Protein AF-A0A1H8KZ78-F1 (afdb_monomer_lite)

Radius of gyration: 18.56 Å; chains: 1; bounding box: 53×33×45 Å

Structure (mmCIF, N/CA/C/O backbone):
data_AF-A0A1H8KZ78-F1
#
_entry.id   AF-A0A1H8KZ78-F1
#
loop_
_atom_site.group_PDB
_atom_site.id
_atom_site.type_symbol
_atom_site.label_atom_id
_atom_site.label_alt_id
_atom_site.label_comp_id
_atom_site.label_asym_id
_atom_site.label_entity_id
_atom_site.label_seq_id
_atom_site.pdbx_PDB_ins_code
_atom_site.Cartn_x
_atom_site.Cartn_y
_atom_site.Cartn_z
_atom_site.occupancy
_atom_site.B_iso_or_equiv
_atom_site.auth_seq_id
_atom_site.auth_comp_id
_atom_site.auth_asym_id
_atom_site.auth_atom_id
_atom_site.pdbx_PDB_model_num
ATOM 1 N N . MET A 1 1 ? -29.137 7.321 10.017 1.00 41.94 1 MET A N 1
ATOM 2 C CA . MET A 1 1 ? -28.251 6.177 10.323 1.00 41.94 1 MET A CA 1
ATOM 3 C C . MET A 1 1 ? -27.267 6.627 11.384 1.00 41.94 1 MET A C 1
ATOM 5 O O . MET A 1 1 ? -26.606 7.634 11.182 1.00 41.94 1 MET A O 1
ATOM 9 N N . THR A 1 2 ? -27.228 5.964 12.536 1.00 47.75 2 THR A N 1
ATOM 10 C CA . THR A 1 2 ? -26.215 6.225 13.565 1.00 47.75 2 THR A CA 1
ATOM 11 C C . THR A 1 2 ? -24.860 5.760 13.053 1.00 47.75 2 THR A C 1
ATOM 13 O O . THR A 1 2 ? -24.650 4.564 12.871 1.00 47.75 2 THR A O 1
ATOM 16 N N . THR A 1 3 ? -23.960 6.705 12.794 1.00 76.44 3 THR A N 1
ATOM 17 C CA . THR A 1 3 ? -22.560 6.434 12.459 1.00 76.44 3 THR A CA 1
ATOM 18 C C . THR A 1 3 ? -21.945 5.563 13.550 1.00 76.44 3 THR A C 1
ATOM 20 O O . THR A 1 3 ? -21.987 5.930 14.727 1.00 76.44 3 THR A O 1
ATOM 23 N N . TYR A 1 4 ? -21.393 4.407 13.177 1.00 88.75 4 TYR A N 1
ATOM 24 C CA . TYR A 1 4 ? -20.686 3.553 14.126 1.00 88.75 4 TYR A CA 1
ATOM 25 C C . TYR A 1 4 ? -19.528 4.331 14.755 1.00 88.75 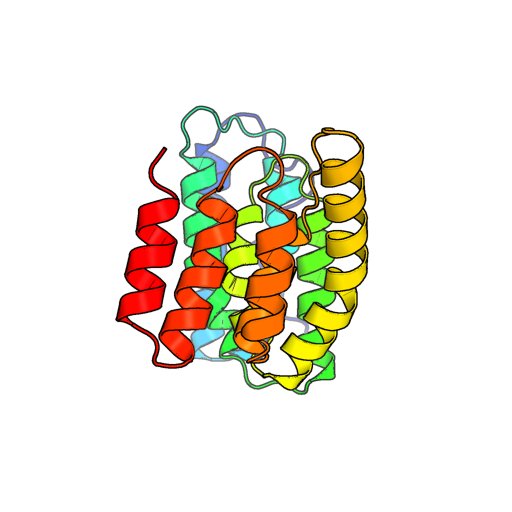4 TYR A C 1
ATOM 27 O O . TYR A 1 4 ? -18.709 4.939 14.061 1.00 88.75 4 TYR A O 1
ATOM 35 N N . LYS A 1 5 ? -19.467 4.340 16.088 1.00 95.12 5 LYS A N 1
ATOM 36 C CA . LYS A 1 5 ? -18.457 5.090 16.835 1.00 95.12 5 LYS A CA 1
ATOM 37 C C . LYS A 1 5 ? -17.254 4.200 17.133 1.00 95.12 5 LYS A C 1
ATOM 39 O O . LYS A 1 5 ? -17.229 3.512 18.154 1.00 95.12 5 LYS A O 1
ATOM 44 N N . TRP A 1 6 ? -16.252 4.278 16.261 1.00 97.81 6 TRP A N 1
ATOM 45 C CA . TRP A 1 6 ? -14.968 3.594 16.418 1.00 97.81 6 TRP A CA 1
ATOM 46 C C . TRP A 1 6 ? -14.264 3.990 17.719 1.00 97.81 6 TRP A C 1
ATOM 48 O O . TRP A 1 6 ? -13.958 5.166 17.941 1.00 97.81 6 TRP A O 1
ATOM 58 N N . GLN A 1 7 ? -13.983 3.009 18.576 1.00 97.81 7 GLN A N 1
ATOM 59 C CA . GLN A 1 7 ? -13.300 3.226 19.854 1.00 97.81 7 GLN A CA 1
ATOM 60 C C . GLN A 1 7 ? -11.822 3.553 19.657 1.00 97.81 7 GLN A C 1
ATOM 62 O O . GLN A 1 7 ? -11.253 4.325 20.435 1.00 97.81 7 GLN A O 1
ATOM 67 N N . PHE A 1 8 ? -11.191 2.998 18.619 1.00 97.94 8 PHE A N 1
ATOM 68 C CA . PHE A 1 8 ? -9.812 3.344 18.286 1.00 97.94 8 PHE A CA 1
ATOM 69 C C . PHE A 1 8 ? -9.668 4.812 17.855 1.00 97.94 8 PHE A C 1
ATOM 71 O O . PHE A 1 8 ? -8.700 5.459 18.242 1.00 97.94 8 PHE A O 1
ATOM 78 N N . ALA A 1 9 ? -10.621 5.371 17.102 1.00 97.88 9 ALA A N 1
ATOM 79 C CA . ALA A 1 9 ? -10.449 6.652 16.410 1.00 97.88 9 ALA A CA 1
ATOM 80 C C . ALA A 1 9 ? -9.958 7.819 17.300 1.00 97.88 9 ALA A C 1
ATOM 82 O O . ALA A 1 9 ? -8.989 8.477 16.911 1.00 97.88 9 ALA A O 1
ATOM 83 N N . PRO A 1 10 ? -10.520 8.085 18.501 1.00 97.25 10 PRO A N 1
ATOM 84 C CA . PRO A 1 10 ? -10.028 9.161 19.371 1.00 97.25 10 PRO A CA 1
ATOM 85 C C . PRO A 1 10 ? -8.630 8.911 19.971 1.00 97.25 10 PRO A C 1
ATOM 87 O O . PRO A 1 10 ? -8.003 9.854 20.462 1.00 97.25 10 PRO A O 1
ATOM 90 N N . ARG A 1 11 ? -8.133 7.665 19.946 1.00 97.19 11 ARG A N 1
ATOM 91 C CA . ARG A 1 11 ? -6.804 7.279 20.456 1.00 97.19 11 ARG A CA 1
ATOM 92 C C . ARG A 1 11 ? -5.689 7.525 19.437 1.00 97.19 11 ARG A C 1
ATOM 94 O O . ARG A 1 11 ? -4.556 7.731 19.844 1.00 97.19 11 ARG A O 1
ATOM 101 N N . PHE A 1 12 ? -6.019 7.559 18.146 1.00 97.75 12 PHE A N 1
ATOM 102 C CA . PHE A 1 12 ? -5.089 7.803 17.037 1.00 97.75 12 PHE A CA 1
ATOM 103 C C . PHE A 1 12 ? -5.222 9.249 16.526 1.00 97.75 12 PHE A C 1
ATOM 105 O O . PHE A 1 12 ? -5.594 9.515 15.384 1.00 97.75 12 PHE A O 1
ATOM 112 N N . ARG A 1 13 ? -5.012 10.231 17.410 1.00 96.19 13 ARG A N 1
ATOM 113 C CA . ARG A 1 13 ? -4.858 11.643 17.004 1.00 96.19 13 ARG A CA 1
ATOM 114 C C . ARG A 1 13 ? -3.408 11.886 16.575 1.00 96.19 13 ARG A C 1
ATOM 116 O O . ARG A 1 13 ? -2.531 11.139 16.998 1.00 96.19 13 ARG A O 1
ATOM 123 N N . ARG A 1 14 ? -3.152 12.912 15.755 1.00 95.31 14 ARG A N 1
ATOM 124 C CA . ARG A 1 14 ? -1.778 13.290 15.383 1.00 95.31 14 ARG A CA 1
ATOM 125 C C . ARG A 1 14 ? -0.949 13.504 16.655 1.00 95.31 14 ARG A C 1
ATOM 127 O O . ARG A 1 14 ? -1.443 14.138 17.589 1.00 95.31 14 ARG A O 1
ATOM 134 N N . ASN A 1 15 ? 0.255 12.938 16.704 1.00 94.56 15 ASN A N 1
ATOM 135 C CA . ASN A 1 15 ? 1.157 12.973 17.860 1.00 94.56 15 ASN A CA 1
ATOM 136 C C . ASN A 1 15 ? 0.530 12.464 19.177 1.00 94.56 15 ASN A C 1
ATOM 138 O O . ASN A 1 15 ? 0.848 12.955 20.259 1.00 94.56 15 ASN A O 1
ATOM 142 N N . ALA A 1 16 ? -0.395 11.498 19.111 1.00 96.31 16 ALA A N 1
ATOM 143 C CA . ALA A 1 16 ? -1.049 10.954 20.306 1.00 96.31 16 ALA A CA 1
ATOM 144 C C . ALA A 1 16 ? -0.119 10.107 21.189 1.00 96.31 16 ALA A C 1
ATOM 146 O O . ALA A 1 16 ? -0.415 9.918 22.372 1.00 96.31 16 ALA A O 1
ATOM 147 N N . PHE A 1 17 ? 0.971 9.582 20.629 1.00 96.69 17 PHE A N 1
ATOM 148 C CA . PHE A 1 17 ? 1.931 8.744 21.339 1.00 96.69 17 PHE A CA 1
ATOM 149 C C . PHE A 1 17 ? 3.272 9.470 21.501 1.00 96.69 17 PHE A C 1
ATOM 151 O O . PHE A 1 17 ? 3.679 10.241 20.638 1.00 96.69 17 PHE A O 1
ATOM 158 N N . GLY A 1 18 ? 3.948 9.233 22.629 1.00 95.19 18 GLY A N 1
ATOM 159 C CA . GLY A 1 18 ? 5.341 9.646 22.822 1.00 95.19 18 GLY A CA 1
ATOM 160 C C . GLY A 1 18 ? 6.320 8.617 22.247 1.00 95.19 18 GLY A C 1
ATOM 161 O O . GLY A 1 18 ? 5.917 7.683 21.566 1.00 95.19 18 GLY A O 1
ATOM 162 N N . TRP A 1 19 ? 7.599 8.724 22.610 1.00 95.56 19 TRP A N 1
ATOM 163 C CA . TRP A 1 19 ? 8.674 7.906 22.029 1.00 95.56 19 TRP A CA 1
ATOM 164 C C . TRP A 1 19 ? 8.578 6.389 22.276 1.00 95.56 19 TRP A C 1
ATOM 166 O O . TRP A 1 19 ? 9.156 5.608 21.527 1.00 95.56 19 TRP A O 1
ATOM 176 N N . LYS A 1 20 ? 7.851 5.937 23.307 1.00 96.12 20 LYS A N 1
ATOM 177 C CA . LYS A 1 20 ? 7.744 4.507 23.654 1.00 96.12 20 LYS A CA 1
ATOM 178 C C . LYS A 1 20 ? 6.810 3.753 22.704 1.00 96.12 20 LYS A C 1
ATOM 180 O O . LYS A 1 20 ? 5.668 4.164 22.503 1.00 96.12 20 LYS A O 1
ATOM 185 N N . SER A 1 21 ? 7.243 2.584 22.233 1.00 95.38 21 SER A N 1
ATOM 186 C CA . SER A 1 21 ? 6.510 1.771 21.253 1.00 95.38 21 SER A CA 1
ATOM 187 C C . SER A 1 21 ? 5.462 0.809 21.843 1.00 95.38 21 SER A C 1
ATOM 189 O O . SER A 1 21 ? 4.524 0.436 21.139 1.00 95.38 21 SER A O 1
ATOM 191 N N . ASP A 1 22 ? 5.533 0.446 23.128 1.00 97.00 22 ASP A N 1
ATOM 192 C CA . ASP A 1 22 ? 4.618 -0.547 23.727 1.00 97.00 22 ASP A C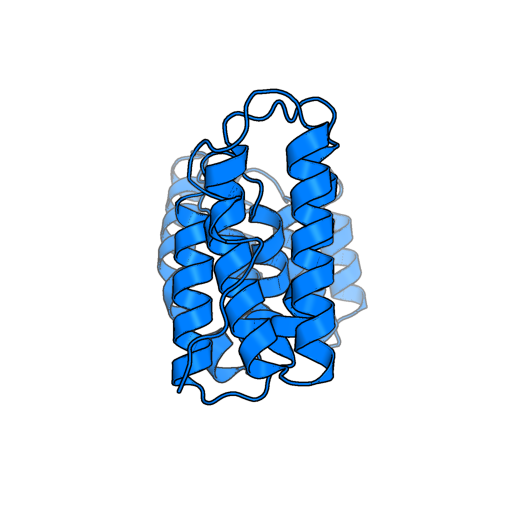A 1
ATOM 193 C C . ASP A 1 22 ? 3.137 -0.141 23.644 1.00 97.00 22 ASP A C 1
ATOM 195 O O . ASP A 1 22 ? 2.280 -0.910 23.197 1.00 97.00 22 ASP A O 1
ATOM 199 N N . THR A 1 23 ? 2.826 1.092 24.054 1.00 97.69 23 THR A N 1
ATOM 200 C CA . THR A 1 23 ? 1.460 1.630 24.047 1.00 97.69 23 THR A CA 1
ATOM 201 C C . THR A 1 23 ? 0.864 1.708 22.638 1.00 97.69 23 THR A C 1
ATOM 203 O O . THR A 1 23 ? -0.233 1.172 22.457 1.00 97.69 23 THR A O 1
ATOM 206 N N . PRO A 1 24 ? 1.509 2.332 21.630 1.00 97.69 24 PRO A N 1
ATOM 207 C CA . PRO A 1 24 ? 0.957 2.358 20.277 1.00 97.69 24 PRO A CA 1
ATOM 208 C C . PRO A 1 24 ? 0.789 0.950 19.693 1.00 97.69 24 PRO A C 1
ATOM 210 O O . PRO A 1 24 ? -0.258 0.670 19.116 1.00 97.69 24 PRO A O 1
ATOM 213 N N . ILE A 1 25 ? 1.728 0.022 19.925 1.00 98.44 25 ILE A N 1
ATOM 214 C CA . ILE A 1 25 ? 1.585 -1.378 19.483 1.00 98.44 25 ILE A CA 1
ATOM 215 C C . ILE A 1 25 ? 0.344 -2.035 20.105 1.00 98.44 25 ILE A C 1
ATOM 217 O O . ILE A 1 25 ? -0.408 -2.723 19.408 1.00 98.44 25 ILE A O 1
ATOM 221 N N . LEU A 1 26 ? 0.093 -1.823 21.401 1.00 98.38 26 LEU A N 1
ATOM 222 C CA . LEU A 1 26 ? -1.123 -2.309 22.057 1.00 98.38 26 LEU A CA 1
ATOM 223 C C . LEU A 1 26 ? -2.383 -1.697 21.427 1.00 98.38 26 LEU A C 1
ATOM 225 O O . LEU A 1 26 ? -3.323 -2.427 21.113 1.00 98.38 26 LEU A O 1
ATOM 229 N N . ARG A 1 27 ? -2.396 -0.380 21.183 1.00 98.50 27 ARG A N 1
ATOM 230 C CA . ARG A 1 27 ? -3.547 0.304 20.572 1.00 98.50 27 ARG A CA 1
ATOM 231 C C . ARG A 1 27 ? -3.818 -0.156 19.143 1.00 98.50 27 ARG A C 1
ATOM 233 O O . ARG A 1 27 ? -4.983 -0.260 18.766 1.00 98.50 27 ARG A O 1
ATOM 240 N N . ILE A 1 28 ? -2.779 -0.473 18.367 1.00 98.75 28 ILE A N 1
ATOM 241 C CA . ILE A 1 28 ? -2.931 -1.053 17.026 1.00 98.75 28 ILE A CA 1
ATOM 242 C C . ILE A 1 28 ? -3.657 -2.397 17.138 1.00 98.75 28 ILE A C 1
ATOM 244 O O . ILE A 1 28 ? -4.653 -2.619 16.455 1.00 98.75 28 ILE A O 1
ATOM 248 N N . LYS A 1 29 ? -3.228 -3.277 18.054 1.00 98.75 29 LYS A N 1
ATOM 249 C CA . LYS A 1 29 ? -3.880 -4.583 18.268 1.00 98.75 29 LYS A CA 1
ATOM 250 C C . LYS A 1 29 ? -5.354 -4.445 18.663 1.00 98.75 29 LYS A C 1
ATOM 252 O O . LYS A 1 29 ? -6.183 -5.195 18.151 1.00 98.75 29 L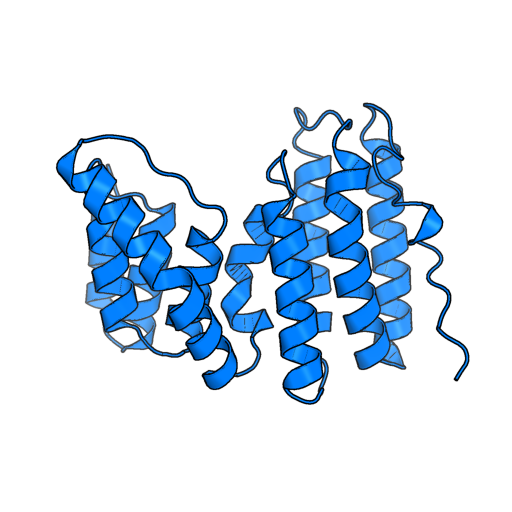YS A O 1
ATOM 257 N N . GLU A 1 30 ? -5.685 -3.493 19.535 1.00 98.62 30 GLU A N 1
ATOM 258 C CA . GLU A 1 30 ? -7.072 -3.202 19.928 1.00 98.62 30 GLU A CA 1
ATOM 259 C C . GLU A 1 30 ? -7.924 -2.734 18.740 1.00 98.62 30 GLU A C 1
ATOM 261 O O . GLU A 1 30 ? -9.032 -3.236 18.551 1.00 98.62 30 GLU A O 1
ATOM 266 N N . ALA A 1 31 ? -7.403 -1.821 17.912 1.00 98.81 31 ALA A N 1
ATOM 267 C CA . ALA A 1 31 ? -8.093 -1.342 16.715 1.00 98.81 31 ALA A CA 1
ATOM 268 C C . ALA A 1 31 ? -8.351 -2.479 15.715 1.00 98.81 31 ALA A C 1
ATOM 270 O O . ALA A 1 31 ? -9.465 -2.633 15.214 1.00 98.81 31 ALA A O 1
ATOM 271 N N . LEU A 1 32 ? -7.350 -3.337 15.484 1.00 98.81 32 LEU A N 1
ATOM 272 C CA . LEU A 1 32 ? -7.495 -4.515 14.627 1.00 98.81 32 LEU A CA 1
ATOM 273 C C . LEU A 1 32 ? -8.546 -5.491 15.167 1.00 98.81 32 LEU A C 1
ATOM 275 O O . LEU A 1 32 ? -9.309 -6.060 14.386 1.00 98.81 32 LEU A O 1
ATOM 279 N N . ALA A 1 33 ? -8.597 -5.703 16.484 1.00 98.75 33 ALA A N 1
ATOM 280 C CA . ALA A 1 33 ? -9.605 -6.557 17.106 1.00 98.75 33 ALA A CA 1
ATOM 281 C C . ALA A 1 33 ? -11.021 -5.985 16.930 1.00 98.75 33 ALA A C 1
ATOM 283 O O . ALA A 1 33 ? -11.935 -6.731 16.575 1.00 98.75 33 ALA A O 1
ATOM 284 N N . GLU A 1 34 ? -11.189 -4.673 17.117 1.00 98.69 34 GLU A N 1
ATOM 285 C CA . GLU A 1 34 ? -12.456 -3.969 16.896 1.00 98.69 34 GLU A CA 1
ATOM 286 C C . GLU A 1 34 ? -12.925 -4.106 15.438 1.00 98.69 34 GLU A C 1
ATOM 288 O O . GLU A 1 34 ? -14.025 -4.603 15.189 1.00 98.69 34 GLU A O 1
ATOM 293 N N . ILE A 1 35 ? -12.073 -3.756 14.468 1.00 98.69 35 ILE A N 1
ATOM 294 C CA . ILE A 1 35 ? -12.396 -3.824 13.032 1.00 98.69 35 ILE A CA 1
ATOM 295 C C . ILE A 1 35 ? -12.746 -5.258 12.617 1.00 98.69 35 ILE A C 1
ATOM 297 O O . ILE A 1 35 ? -13.754 -5.480 11.945 1.00 98.69 35 ILE A O 1
ATOM 301 N N . LYS A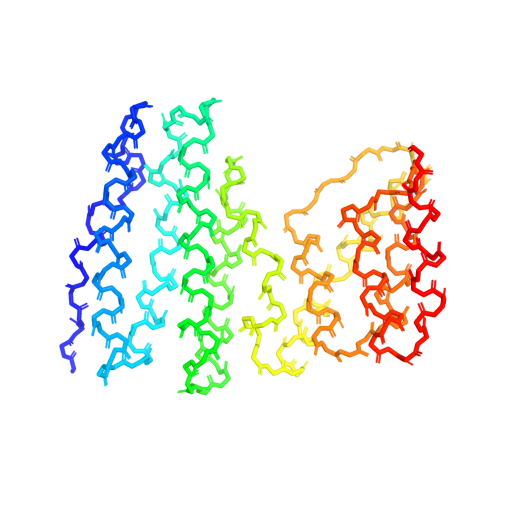 1 36 ? -11.975 -6.258 13.066 1.00 98.69 36 LYS A N 1
ATOM 302 C CA . LYS A 1 36 ? -12.272 -7.677 12.799 1.00 98.69 36 LYS A CA 1
ATOM 303 C C . LYS A 1 36 ? -13.611 -8.118 13.380 1.00 98.69 36 LYS A C 1
ATOM 305 O O . LYS A 1 36 ? -14.268 -8.973 12.789 1.00 98.69 36 LYS A O 1
ATOM 310 N N . ALA A 1 37 ? -14.010 -7.596 14.539 1.00 98.25 37 ALA A N 1
ATOM 311 C CA . ALA A 1 37 ? -15.293 -7.935 15.142 1.00 98.25 37 ALA A CA 1
ATOM 312 C C . ALA A 1 37 ? -16.458 -7.388 14.305 1.00 98.25 37 ALA A C 1
ATOM 314 O O . ALA A 1 37 ? -17.414 -8.123 14.049 1.00 98.25 37 ALA A O 1
ATOM 315 N N . VAL A 1 38 ? -16.343 -6.142 13.830 1.00 98.19 38 VAL A N 1
ATOM 316 C CA . VAL A 1 38 ? -17.329 -5.512 12.937 1.00 98.19 38 VAL A CA 1
ATOM 317 C C . VAL A 1 38 ? -17.383 -6.234 11.589 1.00 98.19 38 VAL A C 1
ATOM 319 O O . VAL A 1 38 ? -18.474 -6.530 11.107 1.00 98.19 38 VAL A O 1
ATOM 322 N N . ALA A 1 39 ? -16.235 -6.637 11.031 1.00 97.62 39 ALA A N 1
ATOM 323 C CA . ALA A 1 39 ? -16.145 -7.302 9.726 1.00 97.62 39 ALA A CA 1
ATOM 324 C C . ALA A 1 39 ? -16.961 -8.602 9.626 1.00 97.62 39 ALA A C 1
ATOM 326 O O . ALA A 1 39 ? -17.369 -8.987 8.534 1.00 97.62 39 ALA A O 1
ATOM 327 N N . LYS A 1 40 ? -17.233 -9.273 10.755 1.00 96.38 40 LYS A N 1
ATOM 328 C CA . LYS A 1 40 ? -18.058 -10.494 10.799 1.00 96.38 40 LYS A CA 1
ATOM 329 C C . LYS A 1 40 ? -19.537 -10.247 10.496 1.00 96.38 40 LYS A C 1
ATOM 331 O O . LYS A 1 40 ? -20.238 -11.196 10.165 1.00 96.38 40 LYS A O 1
ATOM 336 N N . LYS A 1 41 ? -20.023 -9.019 10.693 1.00 96.50 41 LYS A N 1
ATOM 337 C CA . LYS A 1 41 ? -21.445 -8.660 10.576 1.00 96.50 41 LYS A CA 1
ATOM 338 C C . LYS A 1 41 ? -21.677 -7.583 9.524 1.00 96.50 41 LYS A C 1
ATOM 340 O O . LYS A 1 41 ? -22.633 -7.668 8.767 1.00 96.50 41 LYS A O 1
ATOM 345 N N . GLU A 1 42 ? -20.793 -6.592 9.479 1.00 97.12 42 GLU A N 1
ATOM 346 C CA . GLU A 1 42 ? -20.921 -5.397 8.649 1.00 97.12 42 GLU A CA 1
ATOM 347 C C . GLU A 1 42 ? -19.603 -5.153 7.886 1.00 97.12 42 GLU A C 1
ATOM 349 O O . GLU A 1 42 ? -18.813 -4.281 8.257 1.00 97.12 42 GLU A O 1
ATOM 354 N N . PRO A 1 43 ? -19.312 -5.942 6.831 1.00 97.06 43 PRO A N 1
ATOM 355 C CA . PRO A 1 43 ? -18.017 -5.918 6.142 1.00 97.06 43 PRO A CA 1
ATOM 356 C C . PRO A 1 43 ? -17.689 -4.563 5.501 1.00 97.06 43 PRO A C 1
ATOM 358 O O . PRO A 1 43 ? -16.556 -4.103 5.606 1.00 97.06 43 PRO A O 1
ATOM 361 N N . VAL A 1 44 ? -18.674 -3.882 4.904 1.00 97.94 44 VAL A N 1
ATOM 362 C CA . VAL A 1 44 ? -18.484 -2.545 4.309 1.00 97.94 44 VAL A CA 1
ATOM 363 C C . VAL A 1 44 ? -18.149 -1.502 5.376 1.00 97.94 44 VAL A C 1
ATOM 365 O O . VAL A 1 44 ? -17.243 -0.693 5.192 1.00 97.94 44 VAL A O 1
ATOM 368 N N . MET A 1 45 ? -18.825 -1.554 6.528 1.00 97.94 45 MET A N 1
ATOM 369 C CA . MET A 1 45 ? -18.518 -0.675 7.656 1.00 97.94 45 MET A CA 1
ATOM 370 C C . MET A 1 45 ? -17.110 -0.942 8.190 1.00 97.94 45 MET A C 1
ATOM 372 O O . MET A 1 45 ? -16.370 -0.003 8.466 1.00 97.94 45 MET A O 1
ATOM 376 N N . ALA A 1 46 ? -16.712 -2.210 8.304 1.00 98.44 46 ALA A N 1
ATOM 377 C CA . ALA A 1 46 ? -15.367 -2.568 8.733 1.00 98.44 46 ALA A CA 1
ATOM 378 C C . ALA A 1 46 ? -14.285 -2.099 7.752 1.00 98.44 46 ALA A C 1
ATOM 380 O O . ALA A 1 46 ? -13.232 -1.655 8.200 1.00 98.44 46 ALA A O 1
ATOM 381 N N . ALA A 1 47 ? -14.541 -2.153 6.443 1.00 98.62 47 ALA A N 1
ATOM 382 C CA . ALA A 1 47 ? -13.637 -1.621 5.428 1.00 98.62 47 ALA A CA 1
ATOM 383 C C . ALA A 1 47 ? -13.484 -0.094 5.532 1.00 98.62 47 ALA A C 1
ATOM 385 O O . ALA A 1 47 ? -12.360 0.398 5.569 1.00 98.62 47 ALA A O 1
ATOM 386 N N . GLU A 1 48 ? -14.582 0.645 5.702 1.00 98.44 48 GLU A N 1
ATOM 387 C CA . GLU A 1 48 ? -14.548 2.087 5.989 1.00 98.44 48 GLU A CA 1
ATOM 388 C C . GLU A 1 48 ? -13.747 2.391 7.274 1.00 98.44 48 GLU A C 1
ATOM 390 O O . GLU A 1 48 ? -12.935 3.315 7.314 1.00 98.44 48 GLU A O 1
ATOM 395 N N . GLY A 1 49 ? -13.925 1.579 8.322 1.00 98.50 49 GLY A N 1
ATOM 396 C CA . GLY A 1 49 ? -13.147 1.669 9.561 1.00 98.50 49 GLY A CA 1
ATOM 397 C C . GLY A 1 49 ? -11.662 1.350 9.387 1.00 98.50 49 GLY A C 1
ATOM 398 O O . GLY A 1 49 ? -10.823 1.983 10.020 1.00 98.50 49 GLY A O 1
ATOM 399 N N . ALA A 1 50 ? -11.326 0.396 8.521 1.00 98.81 50 ALA A N 1
ATOM 400 C CA . ALA A 1 50 ? -9.953 0.042 8.182 1.00 98.81 50 ALA A CA 1
ATOM 401 C C . ALA A 1 50 ? -9.237 1.180 7.445 1.00 98.81 50 ALA A C 1
ATOM 403 O O . ALA A 1 50 ? -8.111 1.519 7.804 1.00 98.81 50 ALA A O 1
ATOM 404 N N . VAL A 1 51 ? -9.916 1.806 6.479 1.00 98.75 51 VAL A N 1
ATOM 405 C CA . VAL A 1 51 ? -9.435 2.997 5.765 1.00 98.75 51 VAL A CA 1
ATOM 406 C C . VAL A 1 51 ? -9.201 4.146 6.751 1.00 98.75 51 VAL A C 1
ATOM 408 O O . VAL A 1 51 ? -8.090 4.665 6.841 1.00 98.75 51 VAL A O 1
ATOM 411 N N . LEU A 1 52 ? -10.193 4.437 7.604 1.00 98.69 52 LEU A N 1
ATOM 412 C CA . LEU A 1 52 ? -10.070 5.440 8.668 1.00 98.69 52 LEU A CA 1
ATOM 413 C C . LEU A 1 52 ? -8.916 5.143 9.637 1.00 98.69 52 LEU A C 1
ATOM 415 O O . LEU A 1 52 ? -8.273 6.059 10.141 1.00 98.69 52 LEU A O 1
ATOM 419 N N . PHE A 1 53 ? -8.667 3.879 9.970 1.00 98.75 53 PHE A N 1
ATOM 420 C CA . PHE A 1 53 ? -7.566 3.528 10.859 1.00 98.75 53 PHE A CA 1
ATOM 421 C C . PHE A 1 53 ? -6.205 3.806 10.216 1.00 98.75 53 PHE A C 1
ATOM 423 O O . PHE A 1 53 ? -5.359 4.414 10.868 1.00 98.75 53 PHE A O 1
ATOM 430 N N . LEU A 1 54 ? -6.010 3.402 8.956 1.00 98.50 54 LEU A N 1
ATOM 431 C CA . LEU A 1 54 ? -4.753 3.605 8.229 1.00 98.50 54 LEU A CA 1
ATOM 432 C C . LEU A 1 54 ? -4.428 5.096 8.052 1.00 98.50 54 LEU A C 1
ATOM 434 O O . LEU A 1 54 ? -3.298 5.488 8.325 1.00 98.50 54 LEU A O 1
ATOM 438 N N . GLU A 1 55 ? -5.422 5.936 7.745 1.00 97.88 55 GLU A N 1
ATOM 439 C CA . GLU A 1 55 ? -5.276 7.406 7.705 1.00 97.88 55 GLU A CA 1
ATOM 440 C C . GLU A 1 55 ? -4.728 7.996 9.000 1.00 97.88 55 GLU A C 1
ATOM 442 O O . GLU A 1 55 ? -3.950 8.946 9.018 1.00 97.88 55 GLU A O 1
ATOM 447 N N . LYS A 1 56 ? -5.184 7.449 10.124 1.00 98.06 56 LYS A N 1
ATOM 448 C CA . LYS A 1 56 ? -4.877 7.985 11.446 1.00 98.06 56 LYS A CA 1
ATOM 449 C C . LYS A 1 56 ? -3.606 7.393 12.033 1.00 98.06 56 LYS A C 1
ATOM 451 O O . LYS A 1 56 ? -3.107 7.921 13.026 1.00 98.06 56 LYS A O 1
ATOM 456 N N . LEU A 1 57 ? -3.113 6.296 11.463 1.00 97.50 57 LEU A N 1
ATOM 457 C CA . LEU A 1 57 ? -2.049 5.495 12.042 1.00 97.50 57 LEU A CA 1
ATOM 458 C C . LEU A 1 57 ? -0.722 6.246 12.012 1.00 97.50 57 LEU A C 1
ATOM 460 O O . LEU A 1 57 ? -0.247 6.639 13.077 1.00 97.50 57 LEU A O 1
ATOM 464 N N . ALA A 1 58 ? -0.188 6.496 10.817 1.00 95.62 58 ALA A N 1
ATOM 465 C CA . ALA A 1 58 ? 1.072 7.199 10.581 1.00 95.62 58 ALA A CA 1
ATOM 466 C C . ALA A 1 58 ? 1.236 8.484 11.418 1.00 95.62 58 ALA A C 1
ATOM 468 O O . ALA A 1 58 ? 2.111 8.520 12.289 1.00 95.62 58 ALA A O 1
ATOM 469 N N . PRO A 1 59 ? 0.344 9.492 11.301 1.00 96.12 59 PRO A N 1
ATOM 470 C CA . PRO A 1 59 ? 0.505 10.750 12.030 1.00 96.12 59 PRO A CA 1
ATOM 471 C C . PRO A 1 59 ? 0.386 10.590 13.551 1.00 96.12 59 PRO A C 1
ATOM 473 O O . PRO A 1 59 ? 0.798 11.469 14.306 1.00 96.12 59 PRO A O 1
ATOM 476 N N . SER A 1 60 ? -0.215 9.505 14.051 1.00 97.25 60 SER A N 1
ATOM 477 C CA . SER A 1 60 ? -0.313 9.280 15.497 1.00 97.25 60 SER A CA 1
ATOM 478 C C . SER A 1 60 ? 0.972 8.733 16.114 1.00 97.25 60 SER A C 1
ATOM 480 O O . SER A 1 60 ? 1.231 9.013 17.287 1.00 97.25 60 SER A O 1
ATOM 482 N N . ILE A 1 61 ? 1.758 7.975 15.338 1.00 96.50 61 ILE A N 1
ATOM 483 C CA . ILE A 1 61 ? 2.970 7.271 15.783 1.00 96.50 61 ILE A CA 1
ATOM 484 C C . ILE A 1 61 ? 4.265 7.946 15.316 1.00 96.50 61 ILE A C 1
ATOM 486 O O . ILE A 1 61 ? 5.341 7.408 15.543 1.00 96.50 61 ILE A O 1
ATOM 490 N N . GLU A 1 62 ? 4.177 9.118 14.690 1.00 94.25 62 GLU A N 1
ATOM 491 C CA . GLU A 1 62 ? 5.314 9.860 14.129 1.00 94.25 62 GLU A CA 1
ATOM 492 C C . GLU A 1 62 ? 6.453 10.079 15.144 1.00 94.25 62 GLU A C 1
ATOM 494 O O . GLU A 1 62 ? 7.626 9.963 14.808 1.00 94.25 62 GLU A O 1
ATOM 499 N N . GLN A 1 63 ? 6.106 10.316 16.414 1.00 94.56 63 GLN A N 1
ATOM 500 C CA . GLN A 1 63 ? 7.061 10.565 17.503 1.00 94.56 63 GLN A CA 1
ATOM 501 C C . GLN A 1 63 ? 7.604 9.288 18.166 1.00 94.56 63 GLN A C 1
ATOM 503 O O . GLN A 1 63 ? 8.388 9.380 19.111 1.00 94.56 63 GLN A O 1
ATOM 508 N N . VAL A 1 64 ? 7.148 8.105 17.747 1.00 95.50 64 VAL A N 1
ATOM 509 C CA . VAL A 1 64 ? 7.543 6.818 18.334 1.00 95.50 64 VAL A CA 1
ATOM 510 C C . VAL A 1 64 ? 8.925 6.428 17.820 1.00 95.50 64 VAL A C 1
ATOM 512 O O . VAL A 1 64 ? 9.176 6.461 16.619 1.00 95.50 64 VAL A O 1
ATOM 515 N N . ASP A 1 65 ? 9.806 5.989 18.719 1.00 94.00 65 ASP A N 1
ATOM 516 C CA . ASP A 1 65 ? 11.106 5.446 18.337 1.00 94.00 65 ASP A CA 1
ATOM 517 C C . ASP A 1 65 ? 10.935 4.105 17.603 1.00 94.00 65 ASP A C 1
ATOM 519 O O . ASP A 1 65 ? 10.487 3.096 18.166 1.00 94.00 65 ASP A O 1
ATOM 523 N N . SER A 1 66 ? 11.298 4.105 16.320 1.00 92.56 66 SER A N 1
ATOM 524 C CA . SER A 1 66 ? 11.205 2.955 15.425 1.00 92.56 66 SER A CA 1
ATOM 525 C C . SER A 1 66 ? 12.486 2.136 15.311 1.00 92.56 66 SER A C 1
ATOM 527 O O . SER A 1 66 ? 12.462 1.099 14.647 1.00 92.56 66 SER A O 1
ATOM 529 N N . SER A 1 67 ? 13.567 2.519 15.998 1.00 92.38 67 SER A N 1
ATOM 530 C CA . SER A 1 67 ? 14.890 1.880 15.891 1.00 92.38 67 SER A CA 1
ATOM 531 C C . SER A 1 67 ? 14.880 0.372 16.176 1.00 92.38 67 SER A C 1
ATOM 533 O O . SER A 1 67 ? 15.609 -0.391 15.546 1.00 92.38 67 SER A O 1
ATOM 535 N N . SER A 1 68 ? 14.007 -0.084 17.080 1.00 92.75 68 SER A N 1
ATOM 536 C CA . SER A 1 68 ? 13.826 -1.509 17.403 1.00 92.75 68 SER A CA 1
ATOM 537 C C . SER A 1 68 ? 13.137 -2.332 16.302 1.00 92.75 68 SER A C 1
ATOM 539 O O . SER A 1 68 ? 13.066 -3.555 16.407 1.00 92.75 68 SER A O 1
ATOM 541 N N . GLY A 1 69 ? 12.535 -1.685 15.298 1.00 94.06 69 GLY A N 1
ATOM 542 C CA . GLY A 1 69 ? 11.701 -2.322 14.272 1.00 94.06 69 GLY A CA 1
ATOM 543 C C . GLY A 1 69 ? 10.340 -2.838 14.770 1.00 94.06 69 GLY A C 1
ATOM 544 O O . GLY A 1 69 ? 9.519 -3.295 13.969 1.00 94.06 69 GLY A O 1
ATOM 545 N N . GLY A 1 70 ? 10.057 -2.756 16.077 1.00 96.50 70 GLY A N 1
ATOM 546 C CA . GLY A 1 70 ? 8.840 -3.304 16.683 1.00 96.50 70 GLY A CA 1
ATOM 547 C C . GLY A 1 70 ? 7.561 -2.600 16.225 1.00 96.50 70 GLY A C 1
ATOM 548 O O . GLY A 1 70 ? 6.582 -3.264 15.878 1.00 96.50 70 GLY A O 1
ATOM 549 N N . ILE A 1 71 ? 7.577 -1.263 16.175 1.00 97.06 71 ILE A N 1
ATOM 550 C CA . ILE A 1 71 ? 6.432 -0.472 15.703 1.00 97.06 71 ILE A CA 1
ATOM 551 C C . ILE A 1 71 ? 6.193 -0.676 14.201 1.00 97.06 71 ILE A C 1
ATOM 553 O O . ILE A 1 71 ? 5.065 -0.971 13.818 1.00 97.06 71 ILE A O 1
ATOM 557 N N . GLY A 1 72 ? 7.244 -0.652 13.373 1.00 96.69 72 GLY A N 1
ATOM 558 C CA . GLY A 1 72 ? 7.134 -0.920 11.933 1.00 96.69 72 GLY A CA 1
ATOM 559 C C . GLY A 1 72 ? 6.568 -2.314 11.646 1.00 96.69 72 GLY A C 1
ATOM 560 O O . GLY A 1 72 ? 5.619 -2.462 10.882 1.00 96.69 72 GLY A O 1
ATOM 561 N N . SER A 1 73 ? 7.042 -3.338 12.364 1.00 97.44 73 SER A N 1
ATOM 562 C CA . SER A 1 73 ? 6.491 -4.699 12.264 1.00 97.44 73 SER A CA 1
ATOM 563 C C . SER A 1 73 ? 5.008 -4.773 12.652 1.00 97.44 73 SER A C 1
ATOM 565 O O . SER A 1 73 ? 4.250 -5.557 12.078 1.00 97.44 73 SER A O 1
ATOM 567 N N . ALA A 1 74 ? 4.574 -3.989 13.643 1.00 98.25 74 ALA A N 1
ATOM 568 C CA . ALA A 1 74 ? 3.170 -3.928 14.037 1.00 98.25 74 ALA A CA 1
ATOM 569 C C . ALA A 1 74 ? 2.302 -3.245 12.969 1.00 98.25 74 ALA A C 1
ATOM 571 O O . ALA A 1 74 ? 1.198 -3.724 12.707 1.00 98.25 74 ALA A O 1
ATOM 572 N N . VAL A 1 75 ? 2.807 -2.181 12.335 1.00 98.25 75 VAL A N 1
ATOM 573 C CA . VAL A 1 75 ? 2.132 -1.495 11.224 1.00 98.25 75 VAL A CA 1
ATOM 574 C C . VAL A 1 75 ? 2.020 -2.409 10.003 1.00 98.25 75 VAL A C 1
ATOM 576 O O . VAL A 1 75 ? 0.916 -2.586 9.496 1.00 98.25 75 VAL A O 1
ATOM 579 N N . ASN A 1 76 ? 3.094 -3.093 9.598 1.00 98.19 76 ASN A N 1
ATOM 580 C CA . ASN A 1 76 ? 3.054 -4.005 8.447 1.00 98.19 76 ASN A CA 1
ATOM 581 C C . ASN A 1 76 ? 2.024 -5.128 8.635 1.00 98.19 76 ASN A C 1
ATOM 583 O O . ASN A 1 76 ? 1.217 -5.398 7.749 1.00 98.19 76 ASN A O 1
ATOM 587 N N . ARG A 1 77 ? 1.957 -5.718 9.836 1.00 98.50 77 ARG A N 1
ATOM 588 C CA . ARG A 1 77 ? 0.925 -6.717 10.177 1.00 98.50 77 ARG A CA 1
ATOM 589 C C . ARG A 1 77 ? -0.488 -6.136 10.192 1.00 98.50 77 ARG A C 1
ATOM 591 O O . ARG A 1 77 ? -1.453 -6.859 9.926 1.00 98.50 77 ARG A O 1
ATOM 598 N N . ALA A 1 78 ? -0.633 -4.860 10.556 1.00 98.69 78 ALA A N 1
ATOM 599 C CA . ALA A 1 78 ? -1.909 -4.164 10.473 1.00 98.69 78 ALA A CA 1
ATOM 600 C C . ALA A 1 78 ? -2.334 -3.998 9.009 1.00 98.69 78 ALA A C 1
ATOM 602 O O . ALA A 1 78 ? -3.463 -4.351 8.684 1.00 98.69 78 ALA A O 1
ATOM 603 N N . ILE A 1 79 ? -1.429 -3.575 8.124 1.00 98.75 79 ILE A N 1
ATOM 604 C CA . ILE A 1 79 ? -1.670 -3.479 6.676 1.00 98.75 79 ILE A CA 1
ATOM 605 C C . ILE A 1 79 ? -2.101 -4.841 6.110 1.00 98.75 79 ILE A C 1
ATOM 607 O O . ILE A 1 79 ? -3.198 -4.947 5.567 1.00 98.75 79 ILE A O 1
ATOM 611 N N . GLU A 1 80 ? -1.328 -5.906 6.346 1.00 98.56 80 GLU A N 1
ATOM 612 C CA . GLU A 1 80 ? -1.647 -7.276 5.892 1.00 98.56 80 GLU A CA 1
ATOM 613 C C . GLU A 1 80 ? -3.008 -7.775 6.390 1.00 98.56 80 GLU A C 1
ATOM 615 O O . GLU A 1 80 ? -3.702 -8.540 5.722 1.00 98.56 80 GLU A O 1
ATOM 620 N N . THR A 1 81 ? -3.403 -7.341 7.585 1.00 98.69 81 THR A N 1
ATOM 621 C CA . THR A 1 81 ? -4.698 -7.675 8.174 1.00 98.69 81 THR A CA 1
ATOM 622 C C . THR A 1 81 ? -5.846 -6.898 7.529 1.00 98.69 81 THR A C 1
ATOM 624 O O . THR A 1 81 ? -6.932 -7.450 7.343 1.00 98.69 81 THR A O 1
ATOM 627 N N . LEU A 1 82 ? -5.643 -5.608 7.265 1.00 98.81 82 LEU A N 1
ATOM 628 C CA . LEU A 1 82 ? -6.699 -4.677 6.878 1.00 98.81 82 LEU A CA 1
ATOM 629 C C . LEU A 1 82 ? -6.938 -4.654 5.372 1.00 98.81 82 LEU A C 1
ATOM 631 O O . LEU A 1 82 ? -8.091 -4.546 4.960 1.00 98.81 82 LEU A O 1
ATOM 635 N N . VAL A 1 83 ? -5.897 -4.835 4.558 1.00 98.62 83 VAL A N 1
ATOM 636 C CA . VAL A 1 83 ? -6.006 -4.900 3.094 1.00 98.62 83 VAL A CA 1
ATOM 637 C C . VAL A 1 83 ? -7.084 -5.907 2.655 1.00 98.62 83 VAL A C 1
ATOM 639 O O . VAL A 1 83 ? -7.989 -5.503 1.922 1.00 98.62 83 VAL A O 1
ATOM 642 N N . PRO A 1 84 ? -7.117 -7.166 3.152 1.00 98.50 84 PRO A N 1
ATOM 643 C CA . PRO A 1 84 ? -8.189 -8.108 2.828 1.00 98.50 84 PRO A CA 1
ATOM 644 C C . PRO A 1 84 ? -9.583 -7.704 3.287 1.00 98.50 84 PRO A C 1
ATOM 646 O O . PRO A 1 84 ? -10.554 -8.111 2.658 1.00 98.50 84 PRO A O 1
ATOM 649 N N . ILE A 1 85 ? -9.711 -6.939 4.370 1.00 98.62 85 ILE A N 1
ATOM 650 C CA . ILE A 1 85 ? -11.014 -6.426 4.815 1.00 98.62 85 ILE A CA 1
ATOM 651 C C . ILE A 1 85 ? -11.495 -5.351 3.838 1.00 98.62 85 ILE A C 1
ATOM 653 O O . ILE A 1 85 ? -12.667 -5.340 3.471 1.00 98.62 85 ILE A O 1
ATOM 657 N N . ILE A 1 86 ? -10.581 -4.496 3.374 1.00 98.56 86 ILE A N 1
ATOM 658 C CA . ILE A 1 86 ? -10.883 -3.421 2.433 1.00 98.56 86 ILE A CA 1
ATOM 659 C C . ILE A 1 86 ? -11.241 -3.993 1.059 1.00 98.56 86 ILE A C 1
ATOM 661 O O . ILE A 1 86 ? -12.338 -3.726 0.567 1.00 98.56 86 ILE A O 1
ATOM 665 N N . TYR A 1 87 ? -10.369 -4.778 0.413 1.00 96.62 87 TYR A N 1
ATOM 666 C CA . TYR A 1 87 ? -10.616 -5.204 -0.976 1.00 96.62 87 TYR A CA 1
ATOM 667 C C . TYR A 1 87 ? -11.773 -6.206 -1.117 1.00 96.62 87 TYR A C 1
ATOM 669 O O . TYR A 1 87 ? -12.422 -6.237 -2.155 1.00 96.62 87 TYR A O 1
ATOM 677 N N . LYS A 1 88 ? -12.088 -7.001 -0.082 1.00 97.06 88 LYS A N 1
ATOM 678 C CA . LYS A 1 88 ? -13.216 -7.955 -0.132 1.00 97.06 88 LYS A CA 1
ATOM 679 C C . LYS A 1 88 ? -14.587 -7.313 0.084 1.00 97.06 88 LYS A C 1
ATOM 681 O O . LYS A 1 88 ? -15.593 -7.988 -0.111 1.00 97.06 88 LYS A O 1
ATOM 686 N N . ALA A 1 89 ? -14.650 -6.061 0.537 1.00 96.88 89 ALA A N 1
ATOM 687 C CA . ALA A 1 89 ? -15.924 -5.379 0.726 1.00 96.88 89 ALA A CA 1
ATOM 688 C C . ALA A 1 89 ? -16.593 -5.093 -0.627 1.00 96.88 89 ALA A C 1
ATOM 690 O O . ALA A 1 89 ? -16.037 -4.387 -1.463 1.00 96.88 89 ALA A O 1
ATOM 691 N N . ASP A 1 90 ? -17.798 -5.610 -0.839 1.00 96.44 90 ASP A N 1
ATOM 692 C CA . ASP A 1 90 ? -18.563 -5.313 -2.048 1.00 96.44 90 ASP A CA 1
ATOM 693 C C . ASP A 1 90 ? -19.180 -3.911 -1.943 1.00 96.44 90 ASP A C 1
ATOM 695 O O . ASP A 1 90 ? -20.045 -3.655 -1.101 1.00 96.44 90 ASP A O 1
ATOM 699 N N . VAL A 1 91 ? -18.666 -2.974 -2.739 1.00 97.38 91 VAL A N 1
ATOM 700 C CA . VAL A 1 91 ? -19.074 -1.565 -2.744 1.00 97.38 91 VAL A CA 1
ATOM 701 C C . VAL A 1 91 ? -19.063 -1.018 -4.165 1.00 97.38 91 VAL A C 1
ATOM 703 O O . VAL A 1 91 ? -18.276 -1.444 -5.007 1.00 97.38 91 VAL A O 1
ATOM 706 N N . ALA A 1 92 ? -19.899 -0.013 -4.418 1.00 97.38 92 ALA A N 1
ATOM 707 C CA . ALA A 1 92 ? -19.897 0.695 -5.691 1.00 97.38 92 ALA A CA 1
ATOM 708 C C . ALA A 1 92 ? -18.547 1.391 -5.953 1.00 97.38 92 ALA A C 1
ATOM 710 O O . ALA A 1 92 ? -17.910 1.896 -5.022 1.00 97.38 92 ALA A O 1
ATOM 711 N N . CYS A 1 93 ? -18.157 1.497 -7.229 1.00 96.62 93 CYS A N 1
ATOM 712 C CA . CYS A 1 93 ? -16.885 2.102 -7.642 1.00 96.62 93 CYS A CA 1
ATOM 713 C C . CYS A 1 93 ? -16.601 3.478 -7.006 1.00 96.62 93 CYS A C 1
ATOM 715 O O . CYS A 1 93 ? -15.497 3.645 -6.499 1.00 96.62 93 CYS A O 1
ATOM 717 N N . PRO A 1 94 ? -17.559 4.426 -6.898 1.00 97.69 94 PRO A N 1
ATOM 718 C CA . PRO A 1 94 ? -17.275 5.727 -6.281 1.00 97.69 94 PRO A CA 1
ATOM 719 C C . PRO A 1 94 ? -16.873 5.648 -4.799 1.00 97.69 94 PRO A C 1
ATOM 721 O O . PRO A 1 94 ? -16.115 6.482 -4.313 1.00 97.69 94 PRO A O 1
ATOM 724 N N . VAL A 1 95 ? -17.370 4.647 -4.060 1.00 98.19 95 VAL A N 1
ATOM 725 C CA . VAL A 1 95 ? -16.971 4.420 -2.659 1.00 98.19 95 VAL A CA 1
ATOM 726 C C . VAL A 1 95 ? -15.543 3.884 -2.608 1.00 98.19 95 VAL A C 1
ATOM 728 O O . VAL A 1 95 ? -14.731 4.361 -1.820 1.00 98.19 95 VAL A O 1
ATOM 731 N N . ARG A 1 96 ? -15.232 2.928 -3.491 1.00 98.38 96 ARG A N 1
ATOM 732 C CA . ARG A 1 96 ? -13.901 2.333 -3.639 1.00 98.38 96 ARG A CA 1
ATOM 733 C C . ARG A 1 96 ? -12.846 3.377 -4.002 1.00 98.38 96 ARG A C 1
ATOM 735 O O . ARG A 1 96 ? -11.801 3.425 -3.364 1.00 98.38 96 ARG A O 1
ATOM 742 N N . GLU A 1 97 ? -13.133 4.216 -4.993 1.00 98.12 97 GLU A N 1
ATOM 743 C CA . GLU A 1 97 ? -12.253 5.301 -5.440 1.00 98.12 97 GLU A CA 1
ATOM 744 C C . GLU A 1 97 ? -11.991 6.289 -4.301 1.00 98.12 97 GLU A C 1
ATOM 746 O O . GLU A 1 97 ? -10.837 6.551 -3.979 1.00 98.12 97 GLU A O 1
ATOM 751 N N . LYS A 1 98 ? -13.038 6.703 -3.575 1.00 98.56 98 LYS A N 1
ATOM 752 C CA . LYS A 1 98 ? -12.887 7.582 -2.408 1.00 98.56 98 LYS A CA 1
ATOM 753 C C . LYS A 1 98 ? -12.012 6.978 -1.304 1.00 98.56 98 LYS A C 1
ATOM 755 O O . LYS A 1 98 ? -11.306 7.710 -0.615 1.00 98.56 98 LYS A O 1
ATOM 760 N N . TRP A 1 99 ? -12.075 5.664 -1.078 1.00 98.75 99 TRP A N 1
ATOM 761 C CA . TRP A 1 99 ? -11.172 5.002 -0.130 1.00 98.75 99 TRP A CA 1
ATOM 762 C C . TRP A 1 99 ? -9.722 5.060 -0.594 1.00 98.75 99 TRP A C 1
ATOM 764 O O . TRP A 1 99 ? -8.848 5.361 0.213 1.00 98.75 99 TRP A O 1
ATOM 774 N N . LEU A 1 100 ? -9.470 4.802 -1.876 1.00 98.75 100 LEU A N 1
ATOM 775 C CA . LEU A 1 100 ? -8.127 4.861 -2.449 1.00 98.75 100 LEU A CA 1
ATOM 776 C C . LEU A 1 100 ? -7.556 6.278 -2.394 1.00 98.75 100 LEU A C 1
ATOM 778 O O . LEU A 1 100 ? -6.405 6.429 -2.003 1.00 98.75 100 LEU A O 1
ATOM 782 N N . ASP A 1 101 ? -8.360 7.303 -2.684 1.00 98.69 101 ASP A N 1
ATOM 783 C CA . ASP A 1 101 ? -7.934 8.704 -2.579 1.00 98.69 101 ASP A CA 1
ATOM 784 C C . ASP A 1 101 ? -7.433 9.027 -1.167 1.00 98.69 101 ASP A C 1
ATOM 786 O O . ASP A 1 101 ? -6.334 9.550 -0.993 1.00 98.69 101 ASP A O 1
ATOM 790 N N . ARG A 1 102 ? -8.202 8.637 -0.143 1.00 98.75 102 ARG A N 1
ATOM 791 C CA . ARG A 1 102 ? -7.844 8.895 1.259 1.00 98.75 102 ARG A CA 1
ATOM 792 C C . ARG A 1 102 ? -6.634 8.084 1.723 1.00 98.75 102 ARG A C 1
ATOM 794 O O . ARG A 1 102 ? -5.792 8.593 2.457 1.00 98.75 102 ARG A O 1
ATOM 801 N N . LEU A 1 103 ? -6.520 6.825 1.292 1.00 98.69 103 LEU A N 1
ATOM 802 C CA . LEU A 1 103 ? -5.335 6.007 1.567 1.00 98.69 103 LEU A CA 1
ATOM 803 C C . LEU A 1 103 ? -4.091 6.577 0.880 1.00 98.69 103 LEU A C 1
ATOM 805 O O . LEU A 1 103 ? -2.999 6.509 1.441 1.00 98.69 103 LEU A O 1
ATOM 809 N N . PHE A 1 104 ? -4.247 7.138 -0.320 1.00 98.44 104 PHE A N 1
ATOM 810 C CA . PHE A 1 104 ? -3.144 7.726 -1.063 1.00 98.44 104 PHE A CA 1
ATOM 811 C C . PHE A 1 104 ? -2.693 9.022 -0.403 1.00 98.44 104 PHE A C 1
ATOM 813 O O . PHE A 1 104 ? -1.497 9.215 -0.228 1.00 98.44 104 PHE A O 1
ATOM 820 N N . GLU A 1 105 ? -3.632 9.864 0.031 1.00 98.25 105 GLU A N 1
ATOM 821 C CA . GLU A 1 105 ? -3.355 11.052 0.842 1.00 98.25 105 GLU A CA 1
ATOM 822 C C . GLU A 1 105 ? -2.598 10.682 2.125 1.00 98.25 105 GLU A C 1
ATOM 824 O O . GLU A 1 105 ? -1.529 11.230 2.382 1.00 98.25 105 GLU A O 1
ATOM 829 N N . ALA A 1 106 ? -3.065 9.670 2.866 1.00 97.44 106 ALA A N 1
ATOM 830 C CA . ALA A 1 106 ? -2.379 9.180 4.062 1.00 97.44 106 ALA A CA 1
ATOM 831 C C . ALA A 1 106 ? -0.944 8.713 3.773 1.00 97.44 106 ALA A C 1
ATOM 833 O O . ALA A 1 106 ? -0.036 8.987 4.552 1.00 97.44 106 ALA A O 1
ATOM 834 N N . LEU A 1 107 ? -0.731 8.035 2.644 1.00 96.44 107 LEU A N 1
ATOM 835 C CA . LEU A 1 107 ? 0.591 7.614 2.197 1.00 96.44 107 LEU A CA 1
ATOM 836 C C . LEU A 1 107 ? 1.460 8.828 1.819 1.00 96.44 107 LEU A C 1
ATOM 838 O O . LEU A 1 107 ? 2.626 8.882 2.202 1.00 96.44 107 LEU A O 1
ATOM 842 N N . GLN A 1 108 ? 0.911 9.843 1.139 1.00 94.94 108 GLN A N 1
ATOM 843 C CA . GLN A 1 108 ? 1.639 11.077 0.807 1.00 94.94 108 GLN A CA 1
ATOM 844 C C . GLN A 1 108 ? 2.044 11.884 2.048 1.00 94.94 108 GLN A C 1
ATOM 846 O O . GLN A 1 108 ? 3.147 12.430 2.069 1.00 94.94 108 GLN A O 1
ATOM 851 N N . GLU A 1 109 ? 1.218 11.909 3.093 1.00 93.75 109 GLU A N 1
ATOM 852 C CA . GLU A 1 109 ? 1.502 12.599 4.362 1.00 93.75 109 GLU A CA 1
ATOM 853 C C . GLU A 1 109 ? 2.400 11.799 5.328 1.00 93.75 109 GLU A C 1
ATOM 855 O O . GLU A 1 109 ? 2.741 12.282 6.407 1.00 93.75 109 GLU A O 1
ATOM 860 N N . ASP A 1 110 ? 2.791 10.575 4.966 1.00 92.81 110 ASP A N 1
ATOM 861 C CA . ASP A 1 110 ? 3.574 9.678 5.823 1.00 92.81 110 ASP A CA 1
ATOM 862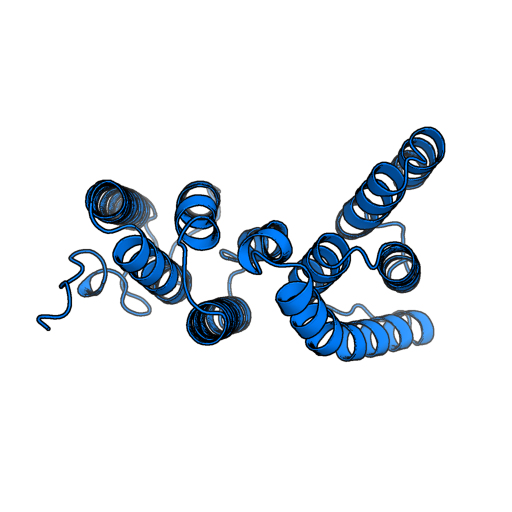 C C . ASP A 1 110 ? 5.074 10.030 5.827 1.00 92.81 110 ASP A C 1
ATOM 864 O O . ASP A 1 110 ? 5.856 9.489 5.044 1.00 92.81 110 ASP A O 1
ATOM 868 N N . ASP A 1 111 ? 5.480 11.019 6.623 1.00 87.31 111 ASP A N 1
ATOM 869 C CA . ASP A 1 111 ? 6.869 11.518 6.646 1.00 87.31 111 ASP A CA 1
ATOM 870 C C . ASP A 1 111 ? 7.888 10.448 7.072 1.00 87.31 111 ASP A C 1
ATOM 872 O O . ASP A 1 111 ? 8.975 10.346 6.501 1.00 87.31 111 ASP A O 1
ATOM 876 N N . MET A 1 112 ? 7.521 9.617 8.047 1.00 87.56 112 MET A N 1
ATOM 877 C CA . MET A 1 112 ? 8.241 8.389 8.377 1.00 87.56 112 MET A CA 1
ATOM 878 C C . MET A 1 112 ? 7.556 7.242 7.632 1.00 87.56 112 MET A C 1
ATOM 880 O O . MET A 1 112 ? 6.390 7.040 7.923 1.00 87.56 112 MET A O 1
ATOM 884 N N . PRO A 1 113 ? 8.216 6.476 6.742 1.00 91.38 113 PRO A N 1
ATOM 885 C CA . PRO A 1 113 ? 7.561 5.573 5.781 1.00 91.38 113 PRO A CA 1
ATOM 886 C C . PRO A 1 113 ? 6.955 4.303 6.421 1.00 91.38 113 PRO A C 1
ATOM 888 O O . PRO A 1 113 ? 7.348 3.175 6.128 1.00 91.38 113 PRO A O 1
ATOM 891 N N . TYR A 1 114 ? 5.988 4.460 7.321 1.00 95.56 114 TYR A N 1
ATOM 892 C CA . TYR A 1 114 ? 5.265 3.382 7.990 1.00 95.56 114 TYR A CA 1
ATOM 893 C C . TYR A 1 114 ? 4.216 2.727 7.085 1.00 95.56 114 TYR A C 1
ATOM 895 O O . TYR A 1 114 ? 3.929 1.540 7.237 1.00 95.56 114 TYR A O 1
ATOM 903 N N . LEU A 1 115 ? 3.629 3.485 6.160 1.00 96.94 115 LEU A N 1
ATOM 904 C CA . LEU A 1 115 ? 2.595 3.050 5.225 1.00 96.94 115 LEU A CA 1
ATOM 905 C C . LEU A 1 115 ? 3.148 2.675 3.847 1.00 96.94 115 LEU A C 1
ATOM 907 O O . LEU A 1 115 ? 2.368 2.262 2.997 1.00 96.94 115 LEU A O 1
ATOM 911 N N . GLU A 1 116 ? 4.460 2.753 3.604 1.00 94.25 116 GLU A N 1
ATOM 912 C CA . GLU A 1 116 ? 5.054 2.421 2.296 1.00 94.25 116 GLU A CA 1
ATOM 913 C C . GLU A 1 116 ? 4.671 1.005 1.824 1.00 94.25 116 GLU A C 1
ATOM 915 O O . GLU A 1 116 ? 4.322 0.804 0.659 1.00 94.25 116 GLU A O 1
ATOM 920 N N . TYR A 1 117 ? 4.596 0.046 2.753 1.00 96.62 117 TYR A N 1
ATOM 921 C CA . TYR A 1 117 ? 4.174 -1.330 2.472 1.00 96.62 117 TYR A CA 1
ATOM 922 C C . TYR A 1 117 ? 2.714 -1.452 1.999 1.00 96.62 117 TYR A C 1
ATOM 924 O O . TYR A 1 117 ? 2.356 -2.418 1.332 1.00 96.62 117 TYR A O 1
ATOM 932 N N . LEU A 1 118 ? 1.853 -0.465 2.278 1.00 98.00 118 LEU A N 1
ATOM 933 C CA . LEU A 1 118 ? 0.491 -0.419 1.733 1.00 98.00 118 LEU A CA 1
ATOM 934 C C . LEU A 1 118 ? 0.508 -0.331 0.202 1.00 98.00 118 LEU A C 1
ATOM 936 O O . LEU A 1 118 ? -0.383 -0.875 -0.450 1.00 98.00 118 LEU A O 1
ATOM 940 N N . GLY A 1 119 ? 1.528 0.321 -0.367 1.00 97.19 119 GLY A N 1
ATOM 941 C CA . GLY A 1 119 ? 1.692 0.464 -1.810 1.00 97.19 119 GLY A CA 1
ATOM 942 C C . GLY A 1 119 ? 1.827 -0.874 -2.534 1.00 97.19 119 GLY A C 1
ATOM 943 O O . GLY A 1 119 ? 1.344 -1.000 -3.659 1.00 97.19 119 GLY A O 1
ATOM 944 N N . ASP A 1 120 ? 2.406 -1.895 -1.891 1.00 97.12 120 ASP A N 1
ATOM 945 C CA . ASP A 1 120 ? 2.536 -3.224 -2.498 1.00 97.12 120 ASP A CA 1
ATOM 946 C C . ASP A 1 120 ? 1.173 -3.863 -2.789 1.00 97.12 120 ASP A C 1
ATOM 948 O O . ASP A 1 120 ? 1.039 -4.608 -3.758 1.00 97.12 120 ASP A O 1
ATOM 952 N N . PHE A 1 121 ? 0.149 -3.503 -2.012 1.00 98.19 121 PHE A N 1
ATOM 953 C CA . PHE A 1 121 ? -1.215 -4.014 -2.138 1.00 98.19 121 PHE A CA 1
ATOM 954 C C . PHE A 1 121 ? -2.147 -3.100 -2.946 1.00 98.19 121 PHE A C 1
ATOM 956 O O . PHE A 1 121 ? -3.365 -3.299 -2.947 1.00 98.19 121 PHE A O 1
ATOM 963 N N . TRP A 1 122 ? -1.621 -2.047 -3.583 1.00 98.50 122 TRP A N 1
ATOM 964 C CA . TRP A 1 122 ? -2.454 -1.029 -4.230 1.00 98.50 122 TRP A CA 1
ATOM 965 C C . TRP A 1 122 ? -3.350 -1.606 -5.332 1.00 98.50 122 TRP A C 1
ATOM 967 O O . TRP A 1 122 ? -4.527 -1.258 -5.433 1.00 98.50 122 TRP A O 1
ATOM 977 N N . GLY A 1 123 ? -2.818 -2.540 -6.120 1.00 97.94 123 GLY A N 1
ATOM 978 C CA . GLY A 1 123 ? -3.548 -3.273 -7.144 1.00 97.94 123 GLY A CA 1
ATOM 979 C C . GLY A 1 123 ? -4.711 -4.089 -6.575 1.00 97.94 123 GLY A C 1
ATOM 980 O O . GLY A 1 123 ? -5.821 -4.018 -7.101 1.00 97.94 123 GLY A O 1
ATOM 981 N N . GLU A 1 124 ? -4.510 -4.804 -5.464 1.00 97.75 124 GLU A N 1
ATOM 982 C CA . GLU A 1 124 ? -5.596 -5.495 -4.761 1.00 97.75 124 GLU A CA 1
ATOM 983 C C . GLU A 1 124 ? -6.632 -4.509 -4.217 1.00 97.75 124 GLU A C 1
ATOM 985 O O . GLU A 1 124 ? -7.834 -4.731 -4.365 1.00 97.75 124 GLU A O 1
ATOM 990 N N . LEU A 1 125 ? -6.188 -3.396 -3.626 1.00 98.50 125 LEU A N 1
ATOM 991 C CA . LEU A 1 125 ? -7.078 -2.364 -3.096 1.00 98.50 125 LEU A CA 1
ATOM 992 C C . LEU A 1 125 ? -7.957 -1.746 -4.188 1.00 98.50 125 LEU A C 1
ATOM 994 O O . LEU A 1 125 ? -9.114 -1.440 -3.900 1.00 98.50 125 LEU A O 1
ATOM 998 N N . CYS A 1 126 ? -7.472 -1.643 -5.431 1.00 98.19 126 CYS A N 1
ATOM 999 C CA . CYS A 1 126 ? -8.269 -1.211 -6.585 1.00 98.19 126 CYS A CA 1
ATOM 1000 C C . CYS A 1 126 ? -9.465 -2.135 -6.867 1.00 98.19 126 CYS A C 1
ATOM 1002 O O . CYS A 1 126 ? -10.480 -1.676 -7.389 1.00 98.19 126 CYS A O 1
ATOM 1004 N N . SER A 1 127 ? -9.382 -3.417 -6.486 1.00 95.25 127 SER A N 1
ATOM 1005 C CA . SER A 1 127 ? -10.423 -4.460 -6.599 1.00 95.25 127 SER A CA 1
ATOM 1006 C C . SER A 1 127 ? -10.894 -4.808 -8.022 1.00 95.25 127 SER A C 1
ATOM 1008 O O . SER A 1 127 ? -11.448 -5.885 -8.226 1.00 95.25 127 SER A O 1
ATOM 1010 N N . THR A 1 128 ? -10.670 -3.938 -9.009 1.00 96.56 128 THR A N 1
ATOM 1011 C CA . THR A 1 128 ? -11.040 -4.120 -10.419 1.00 96.56 128 THR A CA 1
ATOM 1012 C C . THR A 1 128 ? -9.920 -3.611 -11.336 1.00 96.56 128 THR A C 1
ATOM 1014 O O . THR A 1 128 ? -9.259 -2.624 -10.981 1.00 96.56 128 THR A O 1
ATOM 1017 N N . PRO A 1 129 ? -9.700 -4.233 -12.512 1.00 97.69 129 PRO A N 1
ATOM 1018 C CA . PRO A 1 129 ? -8.735 -3.743 -13.495 1.00 97.69 129 PRO A CA 1
ATOM 1019 C C . PRO A 1 129 ? -9.015 -2.308 -13.957 1.00 97.69 129 PRO A C 1
ATOM 1021 O O . PRO A 1 129 ? -8.079 -1.566 -14.233 1.00 97.69 129 PRO A O 1
ATOM 1024 N N . GLU A 1 130 ? -10.281 -1.885 -14.002 1.00 97.94 130 GLU A N 1
ATOM 1025 C CA . GLU A 1 130 ? -10.682 -0.548 -14.446 1.00 97.94 130 GLU A CA 1
ATOM 1026 C C . GLU A 1 130 ? -10.244 0.540 -13.459 1.00 97.94 130 GLU A C 1
ATOM 1028 O O . GLU A 1 130 ? -9.690 1.561 -13.866 1.00 97.94 130 GLU A O 1
ATOM 1033 N N . ILE A 1 131 ? -10.450 0.327 -12.153 1.00 98.38 131 ILE A N 1
ATOM 1034 C CA . ILE A 1 131 ? -9.966 1.259 -11.122 1.00 98.38 131 ILE A CA 1
ATOM 1035 C C . ILE A 1 131 ? -8.433 1.246 -11.086 1.00 98.38 131 ILE A C 1
ATOM 1037 O O . ILE A 1 131 ? -7.816 2.307 -10.991 1.00 98.38 131 ILE A O 1
ATOM 1041 N N . ALA A 1 132 ? -7.812 0.070 -11.225 1.00 98.62 132 ALA A N 1
ATOM 1042 C CA . ALA A 1 132 ? -6.358 -0.043 -11.298 1.00 98.62 132 ALA A CA 1
ATOM 1043 C C . ALA A 1 132 ? -5.788 0.727 -12.502 1.00 98.62 132 ALA A C 1
ATOM 1045 O O . ALA A 1 132 ? -4.799 1.444 -12.361 1.00 98.62 132 ALA A O 1
ATOM 1046 N N . ALA A 1 133 ? -6.441 0.661 -13.665 1.00 98.62 133 ALA A N 1
ATOM 1047 C CA . ALA A 1 133 ? -6.038 1.407 -14.852 1.00 98.62 133 ALA A CA 1
ATOM 1048 C C . ALA A 1 133 ? -6.096 2.925 -14.624 1.00 98.62 133 ALA A C 1
ATOM 1050 O O . ALA A 1 133 ? -5.139 3.611 -14.972 1.00 98.62 133 ALA A O 1
ATOM 1051 N N . LYS A 1 134 ? -7.143 3.441 -13.961 1.00 98.56 134 LYS A N 1
ATOM 1052 C CA . LYS A 1 134 ? -7.234 4.871 -13.606 1.00 98.56 134 LYS A CA 1
ATOM 1053 C C . LYS A 1 134 ? -6.080 5.324 -12.709 1.00 98.56 134 LYS A C 1
ATOM 1055 O O . LYS A 1 134 ? -5.504 6.383 -12.941 1.00 98.56 134 LYS A O 1
ATOM 1060 N N . TRP A 1 135 ? -5.722 4.525 -11.703 1.00 98.62 135 TRP A N 1
ATOM 1061 C CA . TRP A 1 135 ? -4.576 4.823 -10.837 1.00 98.62 135 TRP A CA 1
ATOM 1062 C C . TRP A 1 135 ? -3.247 4.755 -11.588 1.00 98.62 135 TRP A C 1
ATOM 1064 O O . TRP A 1 135 ? -2.385 5.608 -11.379 1.00 98.62 135 TRP A O 1
ATOM 1074 N N . ALA A 1 136 ? -3.086 3.783 -12.489 1.00 98.56 136 ALA A N 1
ATOM 1075 C CA . ALA A 1 136 ? -1.921 3.707 -13.360 1.00 98.56 136 ALA A CA 1
ATOM 1076 C C . ALA A 1 136 ? -1.804 4.954 -14.253 1.00 98.56 136 ALA A C 1
ATOM 1078 O O . ALA A 1 136 ? -0.734 5.553 -14.302 1.00 98.56 136 ALA A O 1
ATOM 1079 N N . ASP A 1 137 ? -2.899 5.395 -14.879 1.00 98.69 137 ASP A N 1
ATOM 1080 C CA . ASP A 1 137 ? -2.930 6.603 -15.717 1.00 98.69 137 ASP A CA 1
ATOM 1081 C C . ASP A 1 137 ? -2.640 7.883 -14.926 1.00 98.69 137 ASP A C 1
ATOM 1083 O O . ASP A 1 137 ? -2.022 8.811 -15.445 1.00 98.69 137 ASP A O 1
ATOM 1087 N N . TYR A 1 138 ? -3.054 7.934 -13.659 1.00 98.44 138 TYR A N 1
ATOM 1088 C CA . TYR A 1 138 ? -2.771 9.062 -12.777 1.00 98.44 138 TYR A CA 1
ATOM 1089 C C . TYR A 1 138 ? -1.293 9.124 -12.350 1.00 98.44 138 TYR A C 1
ATOM 1091 O O . TYR A 1 138 ? -0.698 10.202 -12.313 1.00 98.44 138 TYR A O 1
ATOM 1099 N N . LEU A 1 139 ? -0.681 7.980 -12.028 1.00 98.38 139 LEU A N 1
ATOM 1100 C CA . LEU A 1 139 ? 0.652 7.931 -11.416 1.00 98.38 139 LEU A CA 1
ATOM 1101 C C . LEU A 1 139 ? 1.799 7.774 -12.425 1.00 98.38 139 LEU A C 1
ATOM 1103 O O . LEU A 1 139 ? 2.904 8.276 -12.184 1.00 98.38 139 LEU A O 1
ATOM 1107 N N . SER A 1 140 ? 1.572 7.081 -13.545 1.00 98.00 140 SER A N 1
ATOM 1108 C CA . SER A 1 140 ? 2.625 6.763 -14.515 1.00 98.00 140 SER A CA 1
ATOM 1109 C C . SER A 1 140 ? 3.265 7.989 -15.180 1.00 98.00 140 SER A C 1
ATOM 1111 O O . SER A 1 140 ? 4.489 7.951 -15.359 1.00 98.00 140 SER A O 1
ATOM 1113 N N . PRO A 1 141 ? 2.559 9.105 -15.479 1.00 98.06 141 PRO A N 1
ATOM 1114 C CA . PRO A 1 141 ? 3.186 10.267 -16.111 1.00 98.06 141 PRO A CA 1
ATOM 1115 C C . PRO A 1 141 ? 4.236 10.930 -15.213 1.00 98.06 141 PRO A C 1
ATOM 1117 O O . PRO A 1 141 ? 5.342 11.250 -15.661 1.00 98.06 141 PRO A O 1
ATOM 1120 N N . THR A 1 142 ? 3.918 11.087 -13.926 1.00 97.06 142 THR A N 1
ATOM 1121 C CA . THR A 1 142 ? 4.835 11.643 -12.922 1.00 97.06 142 THR A CA 1
ATOM 1122 C C . THR A 1 142 ? 6.052 10.741 -12.739 1.00 97.06 142 THR A C 1
ATOM 1124 O O . THR A 1 142 ? 7.184 11.224 -12.764 1.00 97.06 142 THR A O 1
ATOM 1127 N N . LEU A 1 143 ? 5.836 9.425 -12.617 1.00 96.94 143 LEU A N 1
ATOM 1128 C CA . LEU A 1 143 ? 6.921 8.457 -12.449 1.00 96.94 143 LEU A CA 1
ATOM 1129 C C . LEU A 1 143 ? 7.840 8.401 -13.679 1.00 96.94 143 LEU A C 1
ATOM 1131 O O . LEU A 1 143 ? 9.061 8.412 -13.539 1.00 96.94 143 LEU A O 1
ATOM 1135 N N . THR A 1 144 ? 7.257 8.425 -14.880 1.00 97.50 144 THR A N 1
ATOM 1136 C CA . THR A 1 144 ? 7.994 8.476 -16.151 1.00 97.50 144 THR A CA 1
ATOM 1137 C C . THR A 1 144 ? 8.859 9.729 -16.229 1.00 97.50 144 THR A C 1
ATOM 1139 O O . THR A 1 144 ? 10.054 9.634 -16.493 1.00 97.50 144 THR A O 1
ATOM 1142 N N . THR A 1 145 ? 8.276 10.895 -15.936 1.00 97.44 145 THR A N 1
ATOM 1143 C CA . THR A 1 145 ? 8.984 12.183 -15.972 1.00 97.44 145 THR A CA 1
ATOM 1144 C C . THR A 1 145 ? 10.146 12.205 -14.982 1.00 97.44 145 THR A C 1
ATOM 1146 O O . THR A 1 145 ? 11.243 12.646 -15.325 1.00 97.44 145 THR A O 1
ATOM 1149 N N . MET A 1 146 ? 9.921 11.701 -13.764 1.00 96.81 146 MET A N 1
ATOM 1150 C CA . MET A 1 146 ? 10.949 11.605 -12.731 1.00 96.81 146 MET A CA 1
ATOM 1151 C C . MET A 1 146 ? 12.104 10.702 -13.178 1.00 96.81 146 MET A C 1
ATOM 1153 O O . MET A 1 146 ? 13.253 11.133 -13.144 1.00 96.81 146 MET A O 1
ATOM 1157 N N . TRP A 1 147 ? 11.829 9.478 -13.636 1.00 96.50 147 TRP A N 1
ATOM 1158 C CA . TRP A 1 147 ? 12.890 8.553 -14.043 1.00 96.50 147 TRP A CA 1
ATOM 1159 C C . TRP A 1 147 ? 13.613 8.977 -15.320 1.00 96.50 147 TRP A C 1
ATOM 1161 O O . TRP A 1 147 ? 14.831 8.837 -15.377 1.00 96.50 147 TRP A O 1
ATOM 1171 N N . ASP A 1 148 ? 12.928 9.577 -16.295 1.00 95.94 148 ASP A N 1
ATOM 1172 C CA . ASP A 1 148 ? 13.590 10.136 -17.481 1.00 95.94 148 ASP A CA 1
ATOM 1173 C C . ASP A 1 148 ? 14.503 11.316 -17.114 1.00 95.94 148 ASP A C 1
ATOM 1175 O O . ASP A 1 148 ? 15.608 11.452 -17.649 1.00 95.94 148 ASP A O 1
ATOM 1179 N N . HIS A 1 149 ? 14.084 12.155 -16.160 1.00 95.62 149 HIS A N 1
ATOM 1180 C CA . HIS A 1 149 ? 14.946 13.195 -15.611 1.00 95.62 149 HIS A CA 1
ATOM 1181 C C . HIS A 1 149 ? 16.178 12.586 -14.932 1.00 95.62 149 HIS A C 1
ATOM 1183 O O . HIS A 1 149 ? 17.299 12.950 -15.285 1.00 95.62 149 HIS A O 1
ATOM 1189 N N . CYS A 1 150 ? 15.983 11.638 -14.012 1.00 95.25 150 CYS A N 1
ATOM 1190 C CA . CYS A 1 150 ? 17.066 10.984 -13.283 1.00 95.25 150 CYS A CA 1
ATOM 1191 C C . CYS A 1 150 ? 18.041 10.235 -14.200 1.00 95.25 150 CYS A C 1
ATOM 1193 O O . CYS A 1 150 ? 19.247 10.289 -13.977 1.00 95.25 150 CYS A O 1
ATOM 1195 N N . ALA A 1 151 ? 17.550 9.584 -15.255 1.00 92.44 151 ALA A N 1
ATOM 1196 C CA . ALA A 1 151 ? 18.391 8.914 -16.240 1.00 92.44 151 ALA A CA 1
ATOM 1197 C C . ALA A 1 151 ? 19.269 9.901 -17.020 1.00 92.44 151 ALA A C 1
ATOM 1199 O O . ALA A 1 151 ? 20.420 9.600 -17.331 1.00 92.44 151 ALA A O 1
ATOM 1200 N N . ARG A 1 152 ? 18.749 11.102 -17.303 1.00 94.62 152 ARG A N 1
ATOM 1201 C CA . ARG A 1 152 ? 19.480 12.159 -18.010 1.00 94.62 152 ARG A CA 1
ATOM 1202 C C . ARG A 1 152 ? 20.495 12.884 -17.126 1.00 94.62 152 ARG A C 1
ATOM 1204 O O . ARG A 1 152 ? 21.554 13.258 -17.620 1.00 94.62 152 ARG A O 1
ATOM 1211 N N . THR A 1 153 ? 20.163 13.148 -15.864 1.00 94.19 153 THR A N 1
ATOM 1212 C CA . THR A 1 153 ? 21.013 13.939 -14.952 1.00 94.19 153 THR A CA 1
ATOM 1213 C C . THR A 1 153 ? 21.903 13.079 -14.062 1.00 94.19 153 THR A C 1
ATOM 1215 O O . THR A 1 153 ? 22.872 13.573 -13.491 1.00 94.19 153 THR A O 1
ATOM 1218 N N . GLY A 1 154 ? 21.586 11.792 -13.928 1.00 89.94 154 GLY A N 1
ATOM 1219 C CA . GLY A 1 154 ? 22.187 10.902 -12.945 1.00 89.94 154 GLY A CA 1
ATOM 1220 C C . GLY A 1 154 ? 21.681 11.141 -11.521 1.00 89.94 154 GLY A C 1
ATOM 1221 O O . GLY A 1 154 ? 22.169 10.475 -10.608 1.00 89.94 154 GLY A O 1
ATOM 1222 N N . GLU A 1 155 ? 20.730 12.053 -11.293 1.00 90.62 155 GLU A N 1
ATOM 1223 C CA . GLU A 1 155 ? 20.185 12.373 -9.967 1.00 90.62 155 GLU A CA 1
ATOM 1224 C C . GLU A 1 155 ? 19.316 11.241 -9.394 1.00 90.62 155 GLU A C 1
ATOM 1226 O O . GLU A 1 155 ? 18.862 10.334 -10.096 1.00 90.62 155 GLU A O 1
ATOM 1231 N N . TYR A 1 156 ? 19.111 11.257 -8.077 1.00 87.94 156 TYR A N 1
ATOM 1232 C CA . TYR A 1 156 ? 18.204 10.322 -7.415 1.00 87.94 156 TYR A CA 1
ATOM 1233 C C . TYR A 1 156 ? 16.804 10.927 -7.337 1.00 87.94 156 TYR A C 1
ATOM 1235 O O . TYR A 1 156 ? 16.653 12.059 -6.885 1.00 87.94 156 TYR A O 1
ATOM 1243 N N . GLY A 1 157 ? 15.796 10.159 -7.747 1.00 88.56 157 GLY A N 1
ATOM 1244 C CA . GLY A 1 157 ? 14.391 10.536 -7.648 1.00 88.56 157 GLY A CA 1
ATOM 1245 C C . GLY A 1 157 ? 13.644 9.563 -6.750 1.00 88.56 157 GLY A C 1
ATOM 1246 O O . GLY A 1 157 ? 13.796 8.348 -6.884 1.00 88.56 157 GLY A O 1
ATOM 1247 N N . TYR A 1 158 ? 12.822 10.102 -5.855 1.00 88.69 158 TYR A N 1
ATOM 1248 C CA . TYR A 1 158 ? 11.918 9.332 -5.013 1.00 88.69 158 TYR A CA 1
ATOM 1249 C C . TYR A 1 158 ? 10.504 9.885 -5.138 1.00 88.69 158 TYR A C 1
ATOM 1251 O O . TYR A 1 158 ? 10.290 11.095 -5.095 1.00 88.69 158 TYR A O 1
ATOM 1259 N N . SER A 1 159 ? 9.540 8.980 -5.265 1.00 92.81 159 SER A N 1
ATOM 1260 C CA . SER A 1 159 ? 8.121 9.299 -5.212 1.00 92.81 159 SER A CA 1
ATOM 1261 C C . SER A 1 159 ? 7.401 8.215 -4.435 1.00 92.81 159 SER A C 1
ATOM 1263 O O . SER A 1 159 ? 7.510 7.031 -4.762 1.00 92.81 159 SER A O 1
ATOM 1265 N N . LYS A 1 160 ? 6.591 8.629 -3.463 1.00 94.88 160 LYS A N 1
ATOM 1266 C CA . LYS A 1 160 ? 5.721 7.736 -2.696 1.00 94.88 160 LYS A CA 1
ATOM 1267 C C . LYS A 1 160 ? 4.674 7.034 -3.582 1.00 94.88 160 LYS A C 1
ATOM 1269 O O . LYS A 1 160 ? 4.166 5.976 -3.239 1.00 94.88 160 LYS A O 1
ATOM 1274 N N . GLY A 1 161 ? 4.395 7.581 -4.769 1.00 96.62 161 GLY A N 1
ATOM 1275 C CA . GLY A 1 161 ? 3.527 6.961 -5.775 1.00 96.62 161 GLY A CA 1
ATOM 1276 C C . GLY A 1 161 ? 4.177 5.836 -6.588 1.00 96.62 161 GLY A C 1
ATOM 1277 O O . GLY A 1 161 ? 3.484 5.212 -7.387 1.00 96.62 161 GLY A O 1
ATOM 1278 N N . THR A 1 162 ? 5.474 5.554 -6.407 1.00 97.06 162 THR A N 1
ATOM 1279 C CA . THR A 1 162 ? 6.207 4.576 -7.233 1.00 97.06 162 THR A CA 1
ATOM 1280 C C . THR A 1 162 ? 5.617 3.170 -7.126 1.00 97.06 162 THR A C 1
ATOM 1282 O O . THR A 1 162 ? 5.197 2.603 -8.131 1.00 97.06 162 THR A O 1
ATOM 1285 N N . ILE A 1 163 ? 5.540 2.612 -5.915 1.00 97.50 163 ILE A N 1
ATOM 1286 C CA . ILE A 1 163 ? 5.015 1.256 -5.705 1.00 97.50 163 ILE A CA 1
ATOM 1287 C C . ILE A 1 163 ? 3.506 1.167 -5.994 1.00 97.50 163 ILE A C 1
ATOM 1289 O O . ILE A 1 163 ? 3.125 0.255 -6.732 1.00 97.50 163 ILE A O 1
ATOM 1293 N N . PRO A 1 164 ? 2.656 2.126 -5.560 1.00 98.44 164 PRO A N 1
ATOM 1294 C CA . PRO A 1 164 ? 1.260 2.182 -5.994 1.00 98.44 164 PRO A CA 1
ATOM 1295 C C . PRO A 1 164 ? 1.081 2.150 -7.519 1.00 98.44 164 PRO A C 1
ATOM 1297 O O . PRO A 1 164 ? 0.209 1.441 -8.015 1.00 98.44 164 PRO A O 1
ATOM 1300 N N . CYS A 1 165 ? 1.933 2.855 -8.274 1.00 98.62 165 CYS A N 1
ATOM 1301 C CA . CYS A 1 165 ? 1.902 2.868 -9.739 1.00 98.62 165 CYS A CA 1
ATOM 1302 C C . CYS A 1 165 ? 2.211 1.490 -10.337 1.00 98.62 165 CYS A C 1
ATOM 1304 O O . CYS A 1 165 ? 1.448 0.983 -11.160 1.00 98.62 165 CYS A O 1
ATOM 1306 N N . LEU A 1 166 ? 3.303 0.854 -9.897 1.00 98.56 166 LEU A N 1
ATOM 1307 C CA . LEU A 1 166 ? 3.697 -0.471 -10.386 1.00 98.56 166 LEU A CA 1
ATOM 1308 C C . LEU A 1 166 ? 2.648 -1.538 -10.035 1.00 98.56 166 LEU A C 1
ATOM 1310 O O . LEU A 1 166 ? 2.308 -2.373 -10.875 1.00 98.56 166 LEU A O 1
ATOM 1314 N N . SER A 1 167 ? 2.092 -1.470 -8.824 1.00 98.56 167 SER A N 1
ATOM 1315 C CA . SER A 1 167 ? 1.023 -2.359 -8.364 1.00 98.56 167 SER A CA 1
ATOM 1316 C C . SER A 1 167 ? -0.277 -2.161 -9.158 1.00 98.56 167 SER A C 1
ATOM 1318 O O . SER A 1 167 ? -0.888 -3.138 -9.601 1.00 98.56 167 SER A O 1
ATOM 1320 N N . ALA A 1 168 ? -0.650 -0.911 -9.455 1.00 98.69 168 ALA A N 1
ATOM 1321 C CA . ALA A 1 168 ? -1.803 -0.579 -10.292 1.00 98.69 168 ALA A CA 1
ATOM 1322 C C . ALA A 1 168 ? -1.644 -1.063 -11.744 1.00 98.69 168 ALA A C 1
ATOM 1324 O O . ALA A 1 168 ? -2.548 -1.704 -12.278 1.00 98.69 168 ALA A O 1
ATOM 1325 N N . LEU A 1 169 ? -0.486 -0.831 -12.375 1.00 98.75 169 LEU A N 1
ATOM 1326 C CA . LEU A 1 169 ? -0.195 -1.325 -13.729 1.00 98.75 169 LEU A CA 1
ATOM 1327 C C . LEU A 1 169 ? -0.301 -2.853 -13.810 1.00 98.75 169 LEU A C 1
ATOM 1329 O O . LEU A 1 169 ? -0.860 -3.390 -14.770 1.00 98.75 169 LEU A O 1
ATOM 1333 N N . TYR A 1 170 ? 0.199 -3.553 -12.788 1.00 98.75 170 TYR A N 1
ATOM 1334 C CA . TYR A 1 170 ? 0.114 -5.007 -12.707 1.00 98.75 170 TYR A CA 1
ATOM 1335 C C . TYR A 1 170 ? -1.340 -5.486 -12.600 1.00 98.75 170 TYR A C 1
ATOM 1337 O O . TYR A 1 170 ? -1.753 -6.363 -13.361 1.00 98.75 170 TYR A O 1
ATOM 1345 N N . ALA A 1 171 ? -2.135 -4.897 -11.701 1.00 98.44 171 ALA A N 1
ATOM 1346 C CA . ALA A 1 171 ? -3.543 -5.259 -11.522 1.00 98.44 171 ALA A CA 1
ATOM 1347 C C . ALA A 1 171 ? -4.425 -4.892 -12.729 1.00 98.44 171 ALA A C 1
ATOM 1349 O O . ALA A 1 171 ? -5.395 -5.591 -13.014 1.00 98.44 171 ALA A O 1
ATOM 1350 N N . ALA A 1 172 ? -4.060 -3.849 -13.477 1.00 98.44 172 ALA A N 1
ATOM 1351 C CA . ALA A 1 172 ? -4.702 -3.479 -14.737 1.00 98.44 172 ALA A CA 1
ATOM 1352 C C . ALA A 1 172 ? -4.325 -4.400 -15.916 1.00 98.44 172 ALA A C 1
ATOM 1354 O O . ALA A 1 172 ? -4.851 -4.236 -17.014 1.00 98.44 172 ALA A O 1
ATOM 1355 N N . GLY A 1 173 ? -3.386 -5.338 -15.735 1.00 98.25 173 GLY A N 1
ATOM 1356 C CA . GLY A 1 173 ? -2.899 -6.213 -16.807 1.00 98.25 173 GLY A CA 1
ATOM 1357 C C . GLY A 1 173 ? -1.984 -5.520 -17.826 1.00 98.25 173 GLY A C 1
ATOM 1358 O O . GLY A 1 173 ? -1.682 -6.090 -18.874 1.00 98.25 173 GLY A O 1
ATOM 1359 N N . ARG A 1 174 ? -1.507 -4.303 -17.534 1.00 98.50 174 ARG A N 1
ATOM 1360 C CA . ARG A 1 174 ? -0.649 -3.484 -18.414 1.00 98.50 174 ARG A CA 1
ATOM 1361 C C . ARG A 1 174 ? 0.822 -3.880 -18.269 1.00 98.50 174 ARG A C 1
ATOM 1363 O O . ARG A 1 174 ? 1.689 -3.072 -17.945 1.00 98.50 174 ARG A O 1
ATOM 1370 N N . TYR A 1 175 ? 1.098 -5.164 -18.484 1.00 98.50 175 TYR A N 1
ATOM 1371 C CA . TYR A 1 175 ? 2.386 -5.792 -18.184 1.00 98.50 175 TYR A CA 1
ATOM 1372 C C . TYR A 1 175 ? 3.555 -5.232 -19.005 1.00 98.50 175 TYR A C 1
ATOM 1374 O O . TYR A 1 175 ? 4.618 -4.975 -18.444 1.00 98.50 175 TYR A O 1
ATOM 1382 N N . ASP A 1 176 ? 3.369 -5.002 -20.307 1.00 98.31 176 ASP A N 1
ATOM 1383 C CA . ASP A 1 176 ? 4.445 -4.496 -21.174 1.00 98.31 176 ASP A CA 1
ATOM 1384 C C . ASP A 1 176 ? 4.807 -3.038 -20.852 1.00 98.31 176 ASP A C 1
ATOM 1386 O O . ASP A 1 176 ? 5.978 -2.654 -20.879 1.00 98.31 176 ASP A O 1
ATOM 1390 N N . GLU A 1 177 ? 3.812 -2.231 -20.479 1.00 98.31 177 GLU A N 1
ATOM 1391 C CA . GLU A 1 177 ? 4.026 -0.868 -19.997 1.00 98.31 177 GLU A CA 1
ATOM 1392 C C . GLU A 1 177 ? 4.737 -0.860 -18.647 1.00 98.31 177 GLU A C 1
ATOM 1394 O O . GLU A 1 177 ? 5.690 -0.106 -18.475 1.00 98.31 177 GLU A O 1
ATOM 1399 N N . LEU A 1 178 ? 4.338 -1.736 -17.718 1.00 98.50 178 LEU A N 1
ATOM 1400 C CA . LEU A 1 178 ? 5.019 -1.905 -16.437 1.00 98.50 178 LEU A CA 1
ATOM 1401 C C . LEU A 1 178 ? 6.503 -2.211 -16.640 1.00 98.50 178 LEU A C 1
ATOM 1403 O O . LEU A 1 178 ? 7.351 -1.539 -16.058 1.00 98.50 178 LEU A O 1
ATOM 1407 N N . ILE A 1 179 ? 6.828 -3.204 -17.473 1.00 98.19 179 ILE A N 1
ATOM 1408 C CA . ILE A 1 179 ? 8.217 -3.606 -17.738 1.00 98.19 179 ILE A CA 1
ATOM 1409 C C . ILE A 1 179 ? 8.998 -2.441 -18.362 1.00 98.19 179 ILE A C 1
ATOM 1411 O O . ILE A 1 179 ? 10.125 -2.160 -17.952 1.00 98.19 179 ILE A O 1
ATOM 1415 N N . SER A 1 180 ? 8.382 -1.728 -19.309 1.00 97.56 180 SER A N 1
ATOM 1416 C CA . SER A 1 180 ? 8.981 -0.562 -19.973 1.00 97.56 180 SER A CA 1
ATOM 1417 C C . SER A 1 180 ? 9.221 0.602 -19.005 1.00 97.56 180 SER A C 1
ATOM 1419 O O . SER A 1 180 ? 10.251 1.271 -19.088 1.00 97.56 180 SER A O 1
ATOM 1421 N N . LEU A 1 181 ? 8.299 0.835 -18.068 1.00 97.06 181 LEU A N 1
ATOM 1422 C CA . LEU A 1 181 ? 8.427 1.853 -17.029 1.00 97.06 181 LEU A CA 1
ATOM 1423 C C . LEU A 1 181 ? 9.538 1.483 -16.041 1.00 97.06 181 LEU A C 1
ATOM 1425 O O . LEU A 1 181 ? 10.407 2.309 -15.778 1.00 97.06 181 LEU A O 1
ATOM 1429 N N . VAL A 1 182 ? 9.581 0.234 -15.560 1.00 96.75 182 VAL A N 1
ATOM 1430 C CA . VAL A 1 182 ? 10.653 -0.255 -14.673 1.00 96.75 182 VAL A CA 1
ATOM 1431 C C . VAL A 1 182 ? 12.027 -0.106 -15.325 1.00 96.75 182 VAL A C 1
ATOM 1433 O O . VAL A 1 182 ? 12.956 0.330 -14.651 1.00 96.75 182 VAL A O 1
ATOM 1436 N N . ALA A 1 183 ? 12.166 -0.372 -16.627 1.00 95.50 183 ALA A N 1
ATOM 1437 C CA . ALA A 1 183 ? 13.439 -0.214 -17.334 1.00 95.50 183 ALA A CA 1
ATOM 1438 C C . ALA A 1 183 ? 14.010 1.218 -17.251 1.00 95.50 183 ALA A C 1
ATOM 1440 O O . ALA A 1 183 ? 15.226 1.391 -17.194 1.00 95.50 183 ALA A O 1
ATOM 1441 N N . LYS A 1 184 ? 13.155 2.249 -17.164 1.00 94.62 184 LYS A N 1
ATOM 1442 C CA . LYS A 1 184 ? 13.591 3.647 -16.973 1.00 94.62 184 LYS A CA 1
ATOM 1443 C C . LYS A 1 184 ? 14.253 3.881 -15.612 1.00 94.62 184 LYS A C 1
ATOM 1445 O O . LYS A 1 184 ? 15.092 4.767 -15.492 1.00 94.62 184 LYS A O 1
ATOM 1450 N N . SER A 1 185 ? 13.914 3.084 -14.597 1.00 93.12 185 SER A N 1
ATOM 1451 C CA . SER A 1 185 ? 14.508 3.172 -13.254 1.00 93.12 185 SER A CA 1
ATOM 1452 C C . SER A 1 185 ? 15.933 2.604 -13.172 1.00 93.12 185 SER A C 1
ATOM 1454 O O . SER A 1 185 ? 16.650 2.869 -12.209 1.00 93.12 185 SER A O 1
ATOM 1456 N N . GLU A 1 186 ? 16.379 1.855 -14.187 1.00 92.31 186 GLU A N 1
ATOM 1457 C CA . GLU A 1 186 ? 17.637 1.089 -14.164 1.00 92.31 186 GLU A CA 1
ATOM 1458 C C . GLU A 1 186 ? 18.884 1.925 -14.508 1.00 92.31 186 GLU A C 1
ATOM 1460 O O . GLU A 1 186 ? 19.972 1.385 -14.692 1.00 92.31 186 GLU A O 1
ATOM 1465 N N . TYR A 1 187 ? 18.748 3.251 -14.565 1.00 87.88 187 TYR A N 1
ATOM 1466 C CA . TYR A 1 187 ? 19.797 4.191 -14.974 1.00 87.88 187 TYR A CA 1
ATOM 1467 C C . TYR A 1 187 ? 21.047 4.194 -14.074 1.00 87.88 187 TYR A C 1
ATOM 1469 O O . TYR A 1 187 ? 22.126 4.569 -14.528 1.00 87.88 187 TYR A O 1
ATOM 1477 N N . ARG A 1 188 ? 20.922 3.788 -12.801 1.00 84.50 188 ARG A N 1
ATOM 1478 C CA . ARG A 1 188 ? 22.058 3.607 -11.872 1.00 84.50 188 ARG A CA 1
ATOM 1479 C C . ARG A 1 188 ? 22.399 2.137 -11.648 1.00 84.50 188 ARG A C 1
ATOM 1481 O O . ARG A 1 188 ? 23.568 1.773 -11.659 1.00 84.50 188 ARG A O 1
ATOM 1488 N N . HIS A 1 189 ? 21.389 1.320 -11.365 1.00 88.12 189 HIS A N 1
ATOM 1489 C CA . HIS A 1 189 ? 21.516 -0.113 -11.111 1.00 88.12 189 HIS A CA 1
ATOM 1490 C C . HIS A 1 189 ? 20.145 -0.790 -11.228 1.00 88.12 189 HIS A C 1
ATOM 1492 O O . HIS A 1 189 ? 19.100 -0.141 -11.168 1.00 88.12 189 HIS A O 1
ATOM 1498 N N . LYS A 1 190 ? 20.149 -2.119 -11.349 1.00 92.81 190 LYS A N 1
ATOM 1499 C CA . LYS A 1 190 ? 18.949 -2.959 -11.432 1.00 92.81 190 LYS A CA 1
ATOM 1500 C C . LYS A 1 190 ? 18.355 -3.216 -10.042 1.00 92.81 190 LYS A C 1
ATOM 1502 O O . LYS A 1 190 ? 18.558 -4.276 -9.461 1.00 92.81 190 LYS A O 1
ATOM 1507 N N . SER A 1 191 ? 17.622 -2.244 -9.497 1.00 91.50 191 SER A N 1
ATOM 1508 C CA . SER A 1 191 ? 17.003 -2.380 -8.171 1.00 91.50 191 SER A CA 1
ATOM 1509 C C . SER A 1 191 ? 15.928 -3.473 -8.150 1.00 91.50 191 SER A C 1
ATOM 1511 O O . SER A 1 191 ? 14.901 -3.371 -8.829 1.00 91.50 191 SER A O 1
ATOM 1513 N N . TRP A 1 192 ? 16.126 -4.500 -7.315 1.00 94.69 192 TRP A N 1
ATOM 1514 C CA . TRP A 1 192 ? 15.134 -5.562 -7.112 1.00 94.69 192 TRP A CA 1
ATOM 1515 C C . TRP A 1 192 ? 13.786 -5.023 -6.614 1.00 94.69 192 TRP A C 1
ATOM 1517 O O . TRP A 1 192 ? 12.741 -5.556 -6.982 1.00 94.69 192 TRP A O 1
ATOM 1527 N N . HIS A 1 193 ? 13.798 -3.931 -5.845 1.00 91.56 193 HIS A N 1
ATOM 1528 C CA . HIS A 1 193 ? 12.586 -3.309 -5.313 1.00 91.56 193 HIS A CA 1
ATOM 1529 C C . HIS A 1 193 ? 11.590 -2.908 -6.418 1.00 91.56 193 HIS A C 1
ATOM 1531 O O . HIS A 1 193 ? 10.383 -3.043 -6.237 1.00 91.56 193 HIS A O 1
ATOM 1537 N N . TYR A 1 194 ? 12.083 -2.508 -7.595 1.00 94.81 194 TYR A N 1
ATOM 1538 C CA . TYR A 1 194 ? 11.243 -2.227 -8.765 1.00 94.81 194 TYR A CA 1
ATOM 1539 C C . TYR A 1 194 ? 11.134 -3.439 -9.697 1.00 94.81 194 TYR A C 1
ATOM 1541 O O . TYR A 1 194 ? 10.042 -3.773 -10.160 1.00 94.81 194 TYR A O 1
ATOM 1549 N N . ARG A 1 195 ? 12.241 -4.159 -9.931 1.00 96.38 195 ARG A N 1
ATOM 1550 C CA . ARG A 1 195 ? 12.276 -5.311 -10.851 1.00 96.38 195 ARG A CA 1
ATOM 1551 C C . ARG A 1 195 ? 11.409 -6.488 -10.409 1.00 96.38 195 ARG A C 1
ATOM 1553 O O . ARG A 1 195 ? 10.963 -7.249 -11.267 1.00 96.38 195 ARG A O 1
ATOM 1560 N N . VAL A 1 196 ? 11.084 -6.621 -9.122 1.00 97.00 196 VAL A N 1
ATOM 1561 C CA . VAL A 1 196 ? 10.111 -7.625 -8.661 1.00 97.00 196 VAL A CA 1
ATOM 1562 C C . VAL A 1 196 ? 8.772 -7.499 -9.397 1.00 97.00 196 VAL A C 1
ATOM 1564 O O . VAL A 1 196 ? 8.158 -8.512 -9.729 1.00 97.00 196 VAL A O 1
ATOM 1567 N N . TRP A 1 197 ? 8.348 -6.280 -9.740 1.00 98.00 197 TRP A N 1
ATOM 1568 C CA . TRP A 1 197 ? 7.120 -6.038 -10.496 1.00 98.00 197 TRP A CA 1
ATOM 1569 C C . TRP A 1 197 ? 7.240 -6.474 -11.959 1.00 98.00 197 TRP A C 1
ATOM 1571 O O . TRP A 1 197 ? 6.326 -7.111 -12.478 1.00 98.00 197 TRP A O 1
ATOM 1581 N N . GLY A 1 198 ? 8.385 -6.224 -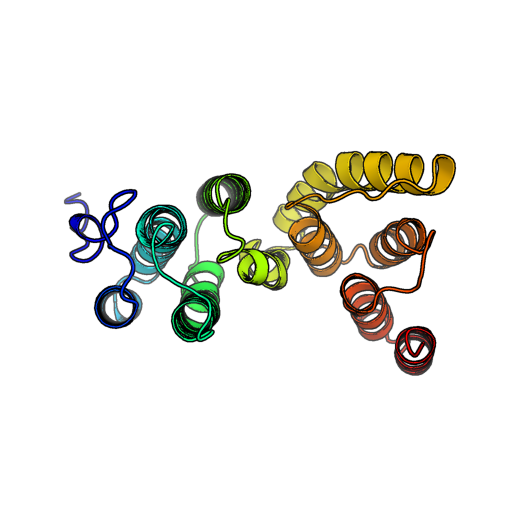12.602 1.00 97.75 198 GLY A N 1
ATOM 1582 C CA . GLY A 1 198 ? 8.668 -6.719 -13.955 1.00 97.75 198 GLY A CA 1
ATOM 1583 C C . GLY A 1 198 ? 8.712 -8.250 -14.016 1.00 97.75 198 GLY A C 1
ATOM 1584 O O . GLY A 1 198 ? 8.112 -8.861 -14.900 1.00 97.75 198 GLY A O 1
ATOM 1585 N N . ALA A 1 199 ? 9.331 -8.891 -13.019 1.00 98.06 199 ALA A N 1
ATOM 1586 C CA . ALA A 1 199 ? 9.346 -10.348 -12.896 1.00 98.06 199 ALA A CA 1
ATOM 1587 C C . ALA A 1 199 ? 7.930 -10.923 -12.708 1.00 98.06 199 ALA A C 1
ATOM 1589 O O . ALA A 1 199 ? 7.564 -11.889 -13.383 1.00 98.06 199 ALA A O 1
ATOM 1590 N N . LYS A 1 200 ? 7.109 -10.309 -11.839 1.00 98.06 200 LYS A N 1
ATOM 1591 C CA . LYS A 1 200 ? 5.690 -10.667 -11.673 1.00 98.06 200 LYS A CA 1
ATOM 1592 C C . LYS A 1 200 ? 4.927 -10.533 -12.997 1.00 98.06 200 LYS A C 1
ATOM 1594 O O . LYS A 1 200 ? 4.214 -11.460 -13.373 1.00 98.06 200 LYS A O 1
ATOM 1599 N N . ALA A 1 201 ? 5.105 -9.427 -13.722 1.00 98.31 201 ALA A N 1
ATOM 1600 C CA . ALA A 1 201 ? 4.448 -9.169 -15.005 1.00 98.31 201 ALA A CA 1
ATOM 1601 C C . ALA A 1 201 ? 4.799 -10.228 -16.069 1.00 98.31 201 ALA A C 1
ATOM 1603 O O . ALA A 1 201 ? 3.904 -10.811 -16.680 1.00 98.31 201 ALA A O 1
ATOM 1604 N N . LEU A 1 202 ? 6.085 -10.568 -16.223 1.00 98.44 202 LEU A N 1
ATOM 1605 C CA . LEU A 1 202 ? 6.534 -11.643 -17.121 1.00 98.44 202 LEU A CA 1
ATOM 1606 C C . LEU A 1 202 ? 5.930 -13.003 -16.740 1.00 98.44 202 LEU A C 1
ATOM 1608 O O . LEU A 1 202 ? 5.495 -13.765 -17.606 1.00 98.44 202 LEU A O 1
ATOM 1612 N N . ALA A 1 203 ? 5.874 -13.311 -15.441 1.00 98.25 203 ALA A N 1
ATOM 1613 C CA . ALA A 1 203 ? 5.268 -14.545 -14.957 1.00 98.25 203 ALA A CA 1
ATOM 1614 C C . ALA A 1 203 ? 3.758 -14.600 -15.253 1.00 98.25 203 ALA A C 1
ATOM 1616 O O . ALA A 1 203 ? 3.270 -15.647 -15.685 1.00 98.25 203 ALA A O 1
ATOM 1617 N N . ALA A 1 204 ? 3.040 -13.483 -15.085 1.00 97.50 204 ALA A N 1
ATOM 1618 C CA . ALA A 1 204 ? 1.615 -13.359 -15.398 1.00 97.50 204 ALA A CA 1
ATOM 1619 C C . ALA A 1 204 ? 1.323 -13.518 -16.902 1.00 97.50 204 ALA A C 1
ATOM 1621 O O . ALA A 1 204 ? 0.314 -14.111 -17.272 1.00 97.50 204 ALA A O 1
ATOM 1622 N N . GLN A 1 205 ? 2.249 -13.099 -17.770 1.00 97.44 205 GLN A N 1
ATOM 1623 C CA . GLN A 1 205 ? 2.205 -13.354 -19.217 1.00 97.44 205 GLN A CA 1
ATOM 1624 C C . GLN A 1 205 ? 2.552 -14.808 -19.610 1.00 97.44 205 GLN A C 1
ATOM 1626 O O . GLN A 1 205 ? 2.630 -15.127 -20.794 1.00 97.44 205 GLN A O 1
ATOM 1631 N N . GLY A 1 206 ? 2.817 -15.701 -18.648 1.00 97.50 206 GLY A N 1
ATOM 1632 C CA . GLY A 1 206 ? 3.211 -17.091 -18.905 1.00 97.50 206 GLY A CA 1
ATOM 1633 C C . GLY A 1 206 ? 4.694 -17.286 -19.251 1.00 97.50 206 GLY A C 1
ATOM 1634 O O . GLY A 1 206 ? 5.139 -18.422 -19.426 1.00 97.50 206 GLY A O 1
ATOM 1635 N N . LYS A 1 207 ? 5.500 -16.218 -19.272 1.00 97.62 207 LYS A N 1
ATOM 1636 C CA . LYS A 1 207 ? 6.926 -16.231 -19.643 1.00 97.62 207 LYS A CA 1
ATOM 1637 C C . LYS A 1 207 ? 7.826 -16.591 -18.453 1.00 97.62 207 LYS A C 1
ATOM 1639 O O . LYS A 1 207 ? 8.737 -15.857 -18.079 1.00 97.62 207 LYS A O 1
ATOM 1644 N N . ARG A 1 208 ? 7.578 -17.741 -17.816 1.00 96.31 208 ARG A N 1
ATOM 1645 C CA . ARG A 1 208 ? 8.224 -18.128 -16.539 1.00 96.31 208 ARG A CA 1
ATOM 1646 C C . ARG A 1 208 ? 9.756 -18.140 -16.591 1.00 96.31 208 ARG A C 1
ATOM 1648 O O . ARG A 1 208 ? 10.397 -17.653 -15.666 1.00 96.31 208 ARG A O 1
ATOM 1655 N N . ALA A 1 209 ? 10.344 -18.675 -17.662 1.00 97.62 209 ALA A N 1
ATOM 1656 C CA . ALA A 1 209 ? 11.800 -18.716 -17.814 1.00 97.62 209 ALA A CA 1
ATOM 1657 C C . ALA A 1 209 ? 12.407 -17.309 -17.964 1.00 97.62 209 ALA A C 1
ATOM 1659 O O . ALA A 1 209 ? 13.464 -17.028 -17.407 1.00 97.62 209 ALA A O 1
ATOM 1660 N N . GLU A 1 210 ? 11.724 -16.408 -18.676 1.00 97.50 210 GLU A N 1
ATOM 1661 C CA . GLU A 1 210 ? 12.130 -15.003 -18.785 1.00 97.50 210 GLU A CA 1
ATOM 1662 C C . GLU A 1 210 ? 12.011 -14.280 -17.447 1.00 97.50 210 GLU A C 1
ATOM 1664 O O . GLU A 1 210 ? 12.939 -13.572 -17.081 1.00 97.50 210 GLU A O 1
ATOM 1669 N N . ALA A 1 211 ? 10.935 -14.511 -16.689 1.00 97.75 211 ALA A N 1
ATOM 1670 C CA . ALA A 1 211 ? 10.756 -13.930 -15.360 1.00 97.75 211 ALA A CA 1
ATOM 1671 C C . ALA A 1 211 ? 11.900 -14.305 -14.401 1.00 97.75 211 ALA A C 1
ATOM 1673 O O . ALA A 1 211 ? 12.408 -13.443 -13.686 1.00 97.75 211 ALA A O 1
ATOM 1674 N N . ILE A 1 212 ? 12.337 -15.573 -14.417 1.00 97.00 212 ILE A N 1
ATOM 1675 C CA . ILE A 1 212 ? 13.473 -16.036 -13.606 1.00 97.00 212 ILE A CA 1
ATOM 1676 C C . ILE A 1 212 ? 14.759 -15.337 -14.047 1.00 97.00 212 ILE A C 1
ATOM 1678 O O . ILE A 1 212 ? 15.415 -14.728 -13.209 1.00 97.00 212 ILE A O 1
ATOM 1682 N N . ARG A 1 213 ? 15.087 -15.348 -15.348 1.00 97.06 213 ARG A N 1
ATOM 1683 C CA . ARG A 1 213 ? 16.284 -14.652 -15.859 1.00 97.06 213 ARG A CA 1
ATOM 1684 C C . ARG A 1 213 ? 16.270 -13.166 -15.502 1.00 97.06 213 ARG A C 1
ATOM 1686 O O . ARG A 1 213 ? 17.261 -12.643 -15.004 1.00 97.06 213 ARG A O 1
ATOM 1693 N N . TYR A 1 214 ? 15.125 -12.507 -15.673 1.00 96.31 214 TYR A N 1
ATOM 1694 C CA . TYR A 1 214 ? 14.934 -11.104 -15.323 1.00 96.31 214 TYR A CA 1
ATOM 1695 C C . TYR A 1 214 ? 15.166 -10.845 -13.823 1.00 96.31 214 TYR A C 1
ATOM 1697 O O . TYR A 1 214 ? 15.784 -9.845 -13.458 1.00 96.31 214 TYR A O 1
ATOM 1705 N N . ALA A 1 215 ? 14.728 -11.746 -12.940 1.00 95.56 215 ALA A N 1
ATOM 1706 C CA . ALA A 1 215 ? 15.019 -11.648 -11.512 1.00 95.56 215 ALA A CA 1
ATOM 1707 C C . ALA A 1 215 ? 16.512 -11.875 -11.209 1.00 95.56 215 ALA A C 1
ATOM 1709 O O . ALA A 1 215 ? 17.107 -11.098 -10.465 1.00 95.56 215 ALA A O 1
ATOM 1710 N N . GLU A 1 216 ? 17.138 -12.886 -11.816 1.00 95.25 216 GLU A N 1
ATOM 1711 C CA . GLU A 1 216 ? 18.556 -13.211 -11.610 1.00 95.25 216 GLU A CA 1
ATOM 1712 C C . GLU A 1 216 ? 19.504 -12.110 -12.079 1.00 95.25 216 GLU A C 1
ATOM 1714 O O . GLU A 1 216 ? 20.522 -11.873 -11.438 1.00 95.25 216 GLU A O 1
ATOM 1719 N N . GLU A 1 217 ? 19.145 -11.377 -13.130 1.00 94.00 217 GLU A N 1
ATOM 1720 C CA . GLU A 1 217 ? 19.873 -10.185 -13.577 1.00 94.00 217 GLU A CA 1
ATOM 1721 C C . GLU A 1 217 ? 19.894 -9.039 -12.555 1.00 94.00 217 GLU A C 1
ATOM 1723 O O . GLU A 1 217 ? 20.641 -8.080 -12.738 1.00 94.00 217 GLU A O 1
ATOM 1728 N N . SER A 1 218 ? 19.067 -9.108 -11.509 1.00 90.00 218 SER A N 1
ATOM 1729 C CA . SER A 1 218 ? 19.080 -8.145 -10.399 1.00 90.00 218 SER A CA 1
ATOM 1730 C C . SER A 1 218 ? 20.107 -8.521 -9.322 1.00 90.00 218 SER A C 1
ATOM 1732 O O . SER A 1 218 ? 20.245 -7.803 -8.337 1.00 90.00 218 SER A O 1
ATOM 1734 N N . ARG A 1 219 ? 20.803 -9.663 -9.465 1.00 84.00 219 ARG A N 1
ATOM 1735 C CA . ARG A 1 219 ? 21.912 -10.052 -8.585 1.00 84.00 219 ARG A CA 1
ATOM 1736 C C . ARG A 1 219 ? 23.137 -9.204 -8.941 1.00 84.00 219 ARG A C 1
ATOM 1738 O O . ARG A 1 219 ? 23.708 -9.378 -10.015 1.00 84.00 219 ARG A O 1
ATOM 1745 N N . GLY A 1 220 ? 23.528 -8.310 -8.038 1.00 64.31 220 GLY A N 1
ATOM 1746 C CA . GLY A 1 220 ? 24.668 -7.402 -8.191 1.00 64.31 220 GLY A CA 1
ATOM 1747 C C . GLY A 1 220 ? 24.704 -6.398 -7.061 1.00 64.31 220 GLY A C 1
ATOM 1748 O O . GLY A 1 220 ? 24.059 -5.342 -7.222 1.00 64.31 220 GLY A O 1
#

Sequence (220 aa):
MTTYKWQFAPRFRRNAFGWKSDTPILRIKEALAEIKAVAKKEPVMAAEGAVLFLEKLAPSIEQVDSSSGGIGSAVNRAIETLVPIIYKADVACPVREKWLDRLFEALQEDDMPYLEYLGDFWGELCSTPEIAAKWADYLSPTLTTMWDHCARTGEYGYSKGTIPCLSALYAAGRYDELISLVAKSEYRHKSWHYRVWGAKALAAQGKRAEAIRYAEESRG

Foldseek 3Di:
DPQDDQPLLVCLAQQSDAAAQPVLLVSLVVLLVVLVVCCVPPLQSSLVSLLSCLLSNQRNCVNYNCVVVSNLVSLLVSLVSNLCSQLVDDDDQVVLLVSLVSNVVSLVPRPPRSCLSNLQCLLSSLNALVSLVVLLVVLLVVLQVQLQVCLVPVDDDDDSCLSNNLSSCVSNLVLVVLLVSLVSNCSPHNDLVSLVSNLSSCVVVVNNVVSVVSNVSNPD

Secondary structure (DSSP, 8-state):
------SSGGG--TT-S-S-SHHHHHHHHHHHHHHHHHHTT-HHHHHHHHHHHHHHHHHHHTTS--TTSHHHHHHHHHHHHHHHHHHTS---HHHHHHHHHHHHHHHHT-SS-SSGGGGGGHHHHH-SHHHHHHHHHHHHHHHHHHHHHHHHH------TTHHHHHHHHHHTT-HHHHHHHHHHGGGS---HHHHHHHHHHHHHTT-HHHHHHHHHTT--

pLDDT: mean 95.85, std 6.17, range [41.94, 98.81]